Protein AF-A0AAU3KAN4-F1 (afdb_monomer_lite)

Structure (mmCIF, N/CA/C/O backbone):
data_AF-A0AAU3KAN4-F1
#
_entry.id   AF-A0AAU3KAN4-F1
#
loop_
_atom_site.group_PDB
_atom_site.id
_atom_site.type_symbol
_atom_site.label_atom_id
_atom_site.label_alt_id
_atom_site.label_comp_id
_atom_site.label_asym_id
_atom_site.label_entity_id
_atom_site.label_seq_id
_atom_site.pdbx_PDB_ins_code
_atom_site.Cartn_x
_atom_site.Cartn_y
_atom_site.Cartn_z
_atom_site.occupancy
_atom_site.B_iso_or_equiv
_atom_site.auth_seq_id
_atom_site.auth_comp_id
_atom_site.auth_asym_id
_atom_site.auth_atom_id
_atom_site.pdbx_PDB_model_num
ATOM 1 N N . MET A 1 1 ? 41.677 47.321 -1.537 1.00 46.00 1 MET A N 1
ATOM 2 C CA . MET A 1 1 ? 41.712 46.442 -2.726 1.00 46.00 1 MET A CA 1
ATOM 3 C C . MET A 1 1 ? 40.416 45.646 -2.734 1.00 46.00 1 MET A C 1
ATOM 5 O O . MET A 1 1 ? 40.245 44.793 -1.877 1.00 46.00 1 MET A O 1
ATOM 9 N N . ALA A 1 2 ? 39.464 46.026 -3.586 1.00 39.88 2 ALA A N 1
ATOM 10 C CA . ALA A 1 2 ? 38.133 45.426 -3.660 1.00 39.88 2 ALA A CA 1
ATOM 11 C C . ALA A 1 2 ? 38.091 44.462 -4.853 1.00 39.88 2 ALA A C 1
ATOM 13 O O . ALA A 1 2 ? 38.299 44.889 -5.986 1.00 39.88 2 ALA A O 1
ATOM 14 N N . ALA A 1 3 ? 37.871 43.173 -4.594 1.00 48.62 3 ALA A N 1
ATOM 15 C CA . ALA A 1 3 ? 37.730 42.156 -5.629 1.00 48.62 3 ALA A CA 1
ATOM 16 C C . ALA A 1 3 ? 36.238 41.919 -5.902 1.00 48.62 3 ALA A C 1
ATOM 18 O O . ALA A 1 3 ? 35.519 41.367 -5.072 1.00 48.62 3 ALA A O 1
ATOM 19 N N . SER A 1 4 ? 35.791 42.387 -7.066 1.00 47.69 4 SER A N 1
ATOM 20 C CA . SER A 1 4 ? 34.484 42.107 -7.656 1.00 47.69 4 SER A CA 1
ATOM 21 C C . SER A 1 4 ? 34.528 40.726 -8.314 1.00 47.69 4 SER A C 1
ATOM 23 O O . SER A 1 4 ? 35.307 40.511 -9.241 1.00 47.69 4 SER A O 1
ATOM 25 N N . LEU A 1 5 ? 33.723 39.782 -7.821 1.00 53.84 5 LEU A N 1
ATOM 26 C CA . LEU A 1 5 ? 33.514 38.476 -8.446 1.00 53.84 5 LEU A CA 1
ATOM 27 C C . LEU A 1 5 ? 32.175 38.504 -9.189 1.00 53.84 5 LEU A C 1
ATOM 29 O O . LEU A 1 5 ? 31.107 38.408 -8.586 1.00 53.84 5 LEU A O 1
ATOM 33 N N . GLY A 1 6 ? 32.251 38.662 -10.511 1.00 40.19 6 GLY A N 1
ATOM 34 C CA . GLY A 1 6 ? 31.114 38.548 -11.417 1.00 40.19 6 GLY A CA 1
ATOM 35 C C . GLY A 1 6 ? 30.641 37.099 -11.515 1.00 40.19 6 GLY A C 1
ATOM 36 O O . GLY A 1 6 ? 31.381 36.224 -11.958 1.00 40.19 6 GLY A O 1
ATOM 37 N N . SER A 1 7 ? 29.399 36.849 -11.101 1.00 53.69 7 SER A N 1
ATOM 38 C CA . SER A 1 7 ? 28.709 35.579 -11.335 1.00 53.69 7 SER A CA 1
ATOM 39 C C . SER A 1 7 ? 28.135 35.565 -12.749 1.00 53.69 7 SER A C 1
ATOM 41 O O . SER A 1 7 ? 27.220 36.325 -13.061 1.00 53.69 7 SER A O 1
ATOM 43 N N . VAL A 1 8 ? 28.672 34.696 -13.603 1.00 49.34 8 VAL A N 1
ATOM 44 C CA . VAL A 1 8 ? 28.125 34.410 -14.934 1.00 49.34 8 VAL A CA 1
ATOM 45 C C . VAL A 1 8 ? 27.012 33.376 -14.767 1.00 49.34 8 VAL A C 1
ATOM 47 O O . VAL A 1 8 ? 27.264 32.181 -14.625 1.00 49.34 8 VAL A O 1
ATOM 50 N N . LEU A 1 9 ? 25.767 33.850 -14.740 1.00 42.66 9 LEU A N 1
ATOM 51 C CA . LEU A 1 9 ? 24.573 33.011 -14.746 1.00 42.66 9 LEU A CA 1
ATOM 52 C C . LEU A 1 9 ? 24.357 32.484 -16.175 1.00 42.66 9 LEU A C 1
ATOM 54 O O . LEU A 1 9 ? 23.845 33.194 -17.035 1.00 42.66 9 LEU A O 1
ATOM 58 N N . SER A 1 10 ? 24.781 31.249 -16.447 1.00 44.25 10 SER A N 1
ATOM 59 C CA . SER A 1 10 ? 24.437 30.558 -17.696 1.00 44.25 10 SER A CA 1
ATOM 60 C C . SER A 1 10 ? 23.018 30.009 -17.581 1.00 44.25 10 SER A C 1
ATOM 62 O O . SER A 1 10 ? 22.791 28.972 -16.960 1.00 44.25 10 SER A O 1
ATOM 64 N N . ILE A 1 11 ? 22.053 30.726 -18.152 1.00 46.12 11 ILE A N 1
ATOM 65 C CA . ILE A 1 11 ? 20.692 30.228 -18.349 1.00 46.12 11 ILE A CA 1
ATOM 66 C C . ILE A 1 11 ? 20.759 29.259 -19.532 1.00 46.12 11 ILE A C 1
ATOM 68 O O . ILE A 1 11 ? 20.862 29.681 -20.680 1.00 46.12 11 ILE A O 1
ATOM 72 N N . MET A 1 12 ? 20.748 27.953 -19.256 1.00 40.47 12 MET A N 1
ATOM 73 C CA . MET A 1 12 ? 20.437 26.959 -20.281 1.00 40.47 12 MET A CA 1
ATOM 74 C C . MET A 1 12 ? 18.949 27.085 -20.598 1.00 40.47 12 MET A C 1
ATOM 76 O O . MET A 1 12 ? 18.099 26.598 -19.854 1.00 40.47 12 MET A O 1
ATOM 80 N N . THR A 1 13 ? 18.633 27.783 -21.682 1.00 43.09 13 THR A N 1
ATOM 81 C CA . THR A 1 13 ? 17.322 27.734 -22.317 1.00 43.09 13 THR A CA 1
ATOM 82 C C . THR A 1 13 ? 17.108 26.316 -22.838 1.00 43.09 13 THR A C 1
ATOM 84 O O . THR A 1 13 ? 17.685 25.908 -23.845 1.00 43.09 13 THR A O 1
ATOM 87 N N . ALA A 1 14 ? 16.304 25.536 -22.113 1.00 45.12 14 ALA A N 1
ATOM 88 C CA . ALA A 1 14 ? 15.688 24.339 -22.661 1.00 45.12 14 ALA A CA 1
ATOM 89 C C . ALA A 1 14 ? 14.931 24.761 -23.926 1.00 45.12 14 ALA A C 1
ATOM 91 O O . ALA A 1 14 ? 14.125 25.688 -23.875 1.00 45.12 14 ALA A O 1
ATOM 92 N N . GLY A 1 15 ? 15.250 24.143 -25.063 1.00 40.91 15 GLY A N 1
ATOM 93 C CA . GLY A 1 15 ? 14.555 24.399 -26.316 1.00 40.91 15 GLY A CA 1
ATOM 94 C C . GLY A 1 15 ? 13.080 24.052 -26.160 1.00 40.91 15 GLY A C 1
ATOM 95 O O . GLY A 1 15 ? 12.708 22.883 -26.206 1.00 40.91 15 GLY A O 1
ATOM 96 N N . GLU A 1 16 ? 12.251 25.070 -25.955 1.00 46.12 16 GLU A N 1
ATOM 97 C CA . GLU A 1 16 ? 10.806 24.986 -26.093 1.00 46.12 16 GLU A CA 1
ATOM 98 C C . GLU A 1 16 ? 10.504 24.691 -27.564 1.00 46.12 16 GLU A C 1
ATOM 100 O O . GLU A 1 16 ? 10.474 25.582 -28.412 1.00 46.12 16 GLU A O 1
ATOM 105 N N . GLY A 1 17 ? 10.311 23.411 -27.883 1.00 49.44 17 GLY A N 1
ATOM 106 C CA . GLY A 1 17 ? 9.626 23.018 -29.104 1.00 49.44 17 GLY A CA 1
ATOM 107 C C . GLY A 1 17 ? 8.218 23.602 -29.057 1.00 49.44 17 GLY A C 1
ATOM 108 O O . GLY A 1 17 ? 7.349 23.085 -28.358 1.00 49.44 17 GLY A O 1
ATOM 109 N N . GLN A 1 18 ? 8.009 24.720 -29.749 1.00 48.53 18 GLN A N 1
ATOM 110 C CA . GLN A 1 18 ? 6.708 25.365 -29.884 1.00 48.53 18 GLN A CA 1
ATOM 111 C C . GLN A 1 18 ? 5.768 24.447 -30.676 1.00 48.53 18 GLN A C 1
ATOM 113 O O . GLN A 1 18 ? 5.745 24.458 -31.905 1.00 48.53 18 GLN A O 1
ATOM 118 N N . CYS A 1 19 ? 4.971 23.656 -29.960 1.00 53.91 19 CYS A N 1
ATOM 119 C CA . CYS A 1 19 ? 3.749 23.059 -30.484 1.00 53.91 19 CYS A CA 1
ATOM 120 C C . CYS A 1 19 ? 2.788 24.201 -30.850 1.00 53.91 19 CYS A C 1
ATOM 122 O O . CYS A 1 19 ? 2.160 24.807 -29.981 1.00 53.91 19 CYS A O 1
ATOM 124 N N . THR A 1 20 ? 2.711 24.547 -32.135 1.00 60.53 20 THR A N 1
ATOM 125 C CA . THR A 1 20 ? 1.742 25.529 -32.629 1.00 60.53 20 THR A CA 1
ATOM 126 C C . THR A 1 20 ? 0.329 24.967 -32.477 1.00 60.53 20 THR A C 1
ATOM 128 O O . THR A 1 20 ? 0.056 23.813 -32.812 1.00 60.53 20 THR A O 1
ATOM 131 N N . ALA A 1 21 ? -0.572 25.782 -31.924 1.00 55.12 21 ALA A N 1
ATOM 132 C CA . ALA A 1 21 ? -1.965 25.432 -31.679 1.00 55.12 21 ALA A CA 1
ATOM 133 C C . ALA A 1 21 ? -2.673 25.084 -33.002 1.00 55.12 21 ALA A C 1
ATOM 135 O O . ALA A 1 21 ? -3.122 25.969 -33.725 1.00 55.12 21 ALA A O 1
ATOM 136 N N . GLY A 1 22 ? -2.727 23.794 -33.340 1.00 57.84 22 GLY A N 1
ATOM 137 C CA . GLY A 1 22 ? -3.376 23.298 -34.556 1.00 57.84 22 GLY A CA 1
ATOM 138 C C . GLY A 1 22 ? -2.737 22.049 -35.167 1.00 57.84 22 GLY A C 1
ATOM 139 O O . GLY A 1 22 ? -3.419 21.339 -35.900 1.00 57.84 22 GLY A O 1
ATOM 140 N N . ALA A 1 23 ? -1.478 21.739 -34.843 1.00 55.25 23 ALA A N 1
ATOM 141 C CA . ALA A 1 23 ? -0.840 20.484 -35.237 1.00 55.25 23 ALA A CA 1
ATOM 142 C C . ALA A 1 23 ? -0.878 19.489 -34.067 1.00 55.25 23 ALA A C 1
ATOM 144 O O . ALA A 1 23 ? -0.478 19.827 -32.954 1.00 55.25 23 ALA A O 1
ATOM 145 N N . SER A 1 24 ? -1.383 18.275 -34.309 1.00 53.06 24 SER A N 1
ATOM 146 C CA . SER A 1 24 ? -1.298 17.165 -33.353 1.00 53.06 24 SER A CA 1
ATOM 147 C C . SER A 1 24 ? 0.171 16.972 -32.978 1.00 53.06 24 SER A C 1
ATOM 149 O O . SER A 1 24 ? 0.972 16.605 -33.835 1.00 53.06 24 SER A O 1
ATOM 151 N N . CYS A 1 25 ? 0.542 17.233 -31.721 1.00 55.03 25 CYS A N 1
ATOM 152 C CA . CYS A 1 25 ? 1.853 16.860 -31.183 1.00 55.03 25 CYS A CA 1
ATOM 153 C C . CYS A 1 25 ? 1.862 15.360 -30.881 1.00 55.03 25 CYS A C 1
ATOM 155 O O . CYS A 1 25 ? 2.130 14.932 -29.760 1.00 55.03 25 CYS A O 1
ATOM 157 N N . GLU A 1 26 ? 1.497 14.569 -31.888 1.00 56.69 26 GLU A N 1
ATOM 158 C CA . GLU A 1 26 ? 1.736 13.143 -31.883 1.00 56.69 26 GL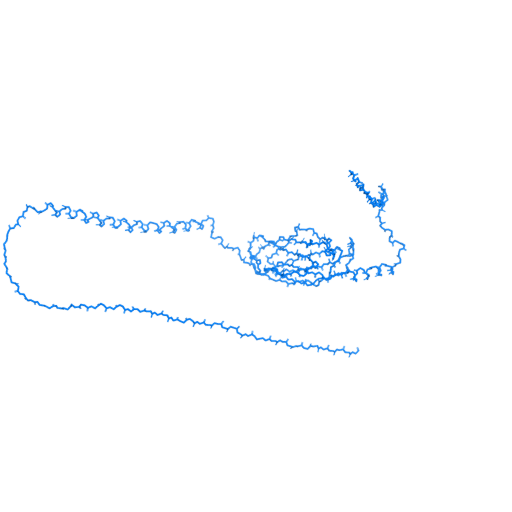U A CA 1
ATOM 159 C C . GLU A 1 26 ? 3.250 12.981 -32.040 1.00 56.69 26 GLU A C 1
ATOM 161 O O . GLU A 1 26 ? 3.812 13.450 -33.033 1.00 56.69 26 GLU A O 1
ATOM 166 N N . PRO A 1 27 ? 3.949 12.426 -31.042 1.00 58.75 27 PRO A N 1
ATOM 167 C CA . PRO A 1 27 ? 5.365 12.132 -31.190 1.00 58.75 27 PRO A CA 1
ATOM 168 C C . PRO A 1 27 ? 5.585 11.298 -32.462 1.00 58.75 27 PRO A C 1
ATOM 170 O O . PRO A 1 27 ? 4.898 10.301 -32.681 1.00 58.75 27 PRO A O 1
ATOM 173 N N . ASP A 1 28 ? 6.515 11.746 -33.311 1.00 57.06 28 ASP A N 1
ATOM 174 C CA . ASP A 1 28 ? 6.877 11.120 -34.586 1.00 57.06 28 ASP A CA 1
ATOM 175 C C . ASP A 1 28 ? 7.548 9.756 -34.346 1.00 57.06 28 ASP A C 1
ATOM 177 O O . ASP A 1 28 ? 8.772 9.606 -34.335 1.00 57.06 28 ASP A O 1
ATOM 181 N N . TRP A 1 29 ? 6.722 8.751 -34.062 1.00 61.44 29 TRP A N 1
ATOM 182 C CA . TRP A 1 29 ? 7.132 7.355 -33.935 1.00 61.44 29 TRP A CA 1
ATOM 183 C C . TRP A 1 29 ? 7.051 6.607 -35.272 1.00 61.44 29 TRP A C 1
ATOM 185 O O . TRP A 1 29 ? 7.478 5.459 -35.342 1.00 61.44 29 TRP A O 1
ATOM 195 N N . GLN A 1 30 ? 6.524 7.224 -36.340 1.00 60.91 30 GLN A N 1
ATOM 196 C CA . GLN A 1 30 ? 6.257 6.537 -37.613 1.00 60.91 30 GLN A CA 1
ATOM 197 C C . GLN A 1 30 ? 7.526 6.254 -38.439 1.00 60.91 30 GLN A C 1
ATOM 199 O O . GLN A 1 30 ? 7.463 5.489 -39.399 1.00 60.91 30 GLN A O 1
ATOM 204 N N . GLY A 1 31 ? 8.680 6.812 -38.054 1.00 62.00 31 GLY A N 1
ATOM 205 C CA . GLY A 1 31 ? 9.964 6.601 -38.733 1.00 62.00 31 GLY A CA 1
ATOM 206 C C . GLY A 1 31 ? 10.994 5.730 -38.001 1.00 62.00 31 GLY A C 1
ATOM 207 O O . GLY A 1 31 ? 12.036 5.439 -38.588 1.00 62.00 31 GLY A O 1
ATOM 208 N N . ARG A 1 32 ? 10.761 5.320 -36.744 1.00 66.56 32 ARG A N 1
ATOM 209 C CA . ARG A 1 32 ? 11.714 4.466 -36.007 1.00 66.56 32 ARG A CA 1
ATOM 210 C C . ARG A 1 32 ? 11.368 3.001 -36.207 1.00 66.56 32 ARG A C 1
ATOM 212 O O . ARG A 1 32 ? 10.217 2.605 -36.039 1.00 66.56 32 ARG A O 1
ATOM 219 N N . GLY A 1 33 ? 12.360 2.193 -36.570 1.00 78.25 33 GLY A N 1
ATOM 220 C CA . GLY A 1 33 ? 12.157 0.758 -36.718 1.00 78.25 33 GLY A CA 1
ATOM 221 C C . GLY A 1 33 ? 11.729 0.134 -35.389 1.00 78.25 33 GLY A C 1
ATOM 222 O O . GLY A 1 33 ? 12.205 0.533 -34.329 1.00 78.25 33 GLY A O 1
ATOM 223 N N . GLU A 1 34 ? 10.870 -0.885 -35.438 1.00 81.81 34 GLU A N 1
ATOM 224 C CA . GLU A 1 34 ? 10.455 -1.674 -34.264 1.00 81.81 34 GLU A CA 1
ATOM 225 C C . GLU A 1 34 ? 11.657 -2.163 -33.426 1.00 81.81 34 GLU A C 1
ATOM 227 O O . GLU A 1 34 ? 11.589 -2.229 -32.197 1.00 81.81 34 GLU A O 1
ATOM 232 N N . GLY A 1 35 ? 12.790 -2.430 -34.088 1.00 85.44 35 GLY A N 1
ATOM 233 C CA . GLY A 1 35 ? 14.049 -2.805 -33.445 1.00 85.44 35 GLY A CA 1
ATOM 234 C C . GLY A 1 35 ? 14.603 -1.748 -32.484 1.00 85.44 35 GLY A C 1
ATOM 235 O O . GLY A 1 35 ? 15.029 -2.108 -31.387 1.00 85.44 35 GLY A O 1
ATOM 236 N N . ASP A 1 36 ? 14.528 -0.462 -32.841 1.00 88.12 36 ASP A N 1
ATOM 237 C CA . ASP A 1 36 ? 15.062 0.630 -32.016 1.00 88.12 36 ASP A CA 1
ATOM 238 C C . ASP A 1 36 ? 14.264 0.768 -30.711 1.00 88.12 36 ASP A C 1
ATOM 240 O O . ASP A 1 36 ? 14.839 0.920 -29.633 1.00 88.12 36 ASP A O 1
ATOM 244 N N . PHE A 1 37 ? 12.934 0.628 -30.787 1.00 88.00 37 PHE A N 1
ATOM 245 C CA . PHE A 1 37 ? 12.056 0.690 -29.616 1.00 88.00 37 PHE A CA 1
ATOM 246 C C . PHE A 1 37 ? 12.290 -0.480 -28.652 1.00 88.00 37 PHE A C 1
ATOM 248 O O . PHE A 1 37 ? 12.351 -0.293 -27.435 1.00 88.00 37 PHE A O 1
ATOM 255 N N . ILE A 1 38 ? 12.446 -1.701 -29.176 1.00 92.38 38 ILE A N 1
ATOM 256 C CA . ILE A 1 38 ? 12.749 -2.879 -28.349 1.00 92.38 38 ILE A CA 1
ATOM 257 C C . ILE A 1 38 ? 14.107 -2.709 -27.656 1.00 92.38 38 ILE A C 1
ATOM 259 O O . ILE A 1 38 ? 14.246 -3.062 -26.478 1.00 92.38 38 ILE A O 1
ATOM 263 N N . GLU A 1 39 ? 15.106 -2.163 -28.354 1.00 94.31 39 GLU A N 1
ATOM 264 C CA . GLU A 1 39 ? 16.419 -1.895 -27.772 1.00 94.31 39 GLU A CA 1
ATOM 265 C C . GLU A 1 39 ? 16.347 -0.827 -26.668 1.00 94.31 39 GLU A C 1
ATOM 267 O O . GLU A 1 39 ? 16.873 -1.051 -25.573 1.00 94.31 39 GLU A O 1
ATOM 272 N N . GLU A 1 40 ? 15.644 0.287 -26.899 1.00 93.19 40 GLU A N 1
ATOM 273 C CA . GLU A 1 40 ? 15.397 1.324 -25.887 1.00 93.19 40 GLU A CA 1
ATOM 274 C C . GLU A 1 40 ? 14.679 0.758 -24.659 1.00 93.19 40 GLU A C 1
ATOM 276 O O . GLU A 1 40 ? 15.105 1.000 -23.527 1.00 93.19 40 GLU A O 1
ATOM 281 N N . LEU A 1 41 ? 13.654 -0.075 -24.852 1.00 93.75 41 LEU A N 1
ATOM 282 C CA . LEU A 1 41 ? 12.916 -0.688 -23.751 1.00 93.75 41 LEU A CA 1
ATOM 283 C C . LEU A 1 41 ? 13.796 -1.637 -22.928 1.00 93.75 41 LEU A C 1
ATOM 285 O O . LEU A 1 41 ? 13.747 -1.639 -21.694 1.00 93.75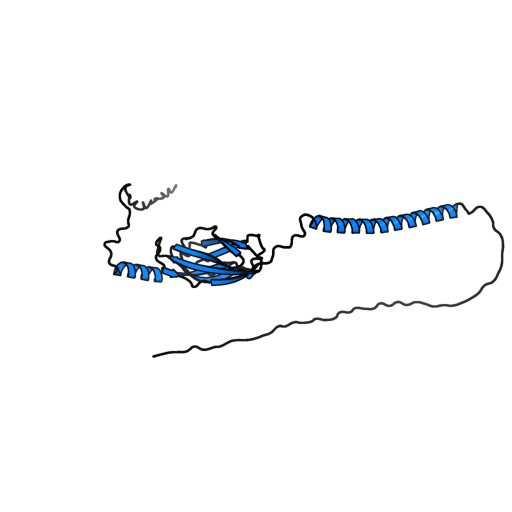 41 LEU A O 1
ATOM 289 N N . ASN A 1 42 ? 14.628 -2.439 -23.592 1.00 95.62 42 ASN A N 1
ATOM 290 C CA . ASN A 1 42 ? 15.577 -3.322 -22.917 1.00 95.62 42 ASN A CA 1
ATOM 291 C C . ASN A 1 42 ? 16.640 -2.527 -22.155 1.00 95.62 42 ASN A C 1
ATOM 293 O O . ASN A 1 42 ? 16.949 -2.864 -21.008 1.00 95.62 42 ASN A O 1
ATOM 297 N N . ARG A 1 43 ? 17.141 -1.435 -22.737 1.00 95.69 43 ARG A N 1
ATOM 298 C CA . ARG A 1 43 ? 18.057 -0.504 -22.071 1.00 95.69 43 ARG A CA 1
ATOM 299 C C . ARG A 1 43 ? 17.402 0.124 -20.839 1.00 95.69 43 ARG A C 1
ATOM 301 O O . ARG A 1 43 ? 18.004 0.128 -19.769 1.00 95.69 43 ARG A O 1
ATOM 308 N N . ALA A 1 44 ? 16.150 0.564 -20.943 1.00 93.88 44 ALA A N 1
ATOM 309 C CA . ALA A 1 44 ? 15.393 1.123 -19.826 1.00 93.88 44 ALA A CA 1
ATOM 310 C C . ALA A 1 44 ? 15.165 0.101 -18.698 1.00 93.88 44 ALA A C 1
ATOM 312 O O . ALA A 1 44 ? 15.311 0.434 -17.522 1.00 93.88 44 ALA A O 1
ATOM 313 N N . ARG A 1 45 ? 14.886 -1.170 -19.026 1.00 95.56 45 ARG A N 1
ATOM 314 C CA . ARG A 1 45 ? 14.798 -2.255 -18.028 1.00 95.56 45 ARG A CA 1
ATOM 315 C C . ARG A 1 45 ? 16.115 -2.464 -17.283 1.00 95.56 45 ARG A C 1
ATOM 317 O O . ARG A 1 45 ? 16.095 -2.667 -16.073 1.00 95.56 45 ARG A O 1
ATOM 324 N N . GLN A 1 46 ? 17.247 -2.393 -17.983 1.00 95.31 46 GLN A N 1
ATOM 325 C CA . GLN A 1 46 ? 18.580 -2.514 -17.379 1.00 95.31 46 GLN A CA 1
ATOM 326 C C . GLN A 1 46 ? 18.951 -1.309 -16.500 1.00 95.31 46 GLN A C 1
ATOM 328 O O . GLN A 1 46 ? 19.761 -1.445 -15.586 1.00 95.31 46 GLN A O 1
ATOM 333 N N . GLN A 1 47 ? 18.345 -0.144 -16.745 1.00 92.56 47 GLN A N 1
ATOM 334 C CA . GLN A 1 47 ? 18.522 1.062 -15.932 1.00 92.56 47 GLN A CA 1
ATOM 335 C C . GLN A 1 47 ? 17.665 1.078 -14.656 1.00 92.56 47 GLN A C 1
ATOM 337 O O . GLN A 1 47 ? 17.871 1.939 -13.795 1.00 92.56 47 GLN A O 1
ATOM 342 N N . LEU A 1 48 ? 16.723 0.138 -14.494 1.00 93.88 48 LEU A N 1
ATOM 343 C CA . LEU A 1 48 ? 15.998 -0.011 -13.235 1.00 93.88 48 LEU A CA 1
ATOM 344 C C . LEU A 1 48 ? 16.974 -0.358 -12.109 1.00 93.88 48 LEU A C 1
ATOM 346 O O . LEU A 1 48 ? 17.822 -1.242 -12.225 1.00 93.88 48 LEU A O 1
ATOM 350 N N . PHE A 1 49 ? 16.814 0.303 -10.971 1.00 92.25 49 PHE A N 1
ATOM 351 C CA . PHE A 1 49 ? 17.592 0.025 -9.774 1.00 92.25 49 PHE A CA 1
ATOM 352 C C . PHE A 1 49 ? 16.741 -0.703 -8.734 1.00 92.25 49 PHE A C 1
ATOM 354 O O . PHE A 1 49 ? 15.510 -0.668 -8.742 1.00 92.25 49 PHE A O 1
ATOM 361 N N . THR A 1 50 ? 17.401 -1.381 -7.794 1.00 92.88 50 THR A N 1
ATOM 362 C CA . THR A 1 50 ? 16.695 -2.043 -6.691 1.00 92.88 50 THR A CA 1
ATOM 363 C C . THR A 1 50 ? 16.370 -1.030 -5.597 1.00 92.88 50 THR A C 1
ATOM 365 O O . THR A 1 50 ? 17.232 -0.655 -4.800 1.00 92.88 50 THR A O 1
ATOM 368 N N . GLY A 1 51 ? 15.110 -0.618 -5.535 1.00 92.44 51 GLY A N 1
ATOM 369 C CA . GLY A 1 51 ? 14.550 0.155 -4.438 1.00 92.44 51 GLY A CA 1
ATOM 370 C C . GLY A 1 51 ? 13.995 -0.725 -3.320 1.00 92.44 51 GLY A C 1
ATOM 371 O O . GLY A 1 51 ? 13.909 -1.959 -3.407 1.00 92.44 51 GLY A O 1
ATOM 372 N N . ARG A 1 52 ? 13.567 -0.059 -2.252 1.00 92.94 52 ARG A N 1
ATOM 373 C CA . ARG A 1 52 ? 12.839 -0.667 -1.147 1.00 92.94 52 ARG A CA 1
ATOM 374 C C . ARG A 1 52 ? 11.462 -0.048 -1.010 1.00 92.94 52 ARG A C 1
ATOM 376 O O . ARG A 1 52 ? 11.342 1.162 -0.847 1.00 92.94 52 ARG A O 1
ATOM 383 N N . LEU A 1 53 ? 10.454 -0.910 -1.014 1.00 95.38 53 LEU A N 1
ATOM 384 C CA . LEU A 1 53 ? 9.072 -0.589 -0.700 1.00 95.38 53 LEU A CA 1
ATOM 385 C C . LEU A 1 53 ? 8.831 -0.835 0.790 1.00 95.38 53 LEU A C 1
ATOM 387 O O . LEU A 1 53 ? 8.806 -1.991 1.209 1.00 95.38 53 LEU A O 1
ATOM 391 N N . ASP A 1 54 ? 8.634 0.225 1.562 1.00 95.50 54 ASP A N 1
ATOM 392 C CA . ASP A 1 54 ? 8.190 0.180 2.954 1.00 95.50 54 ASP A CA 1
ATOM 393 C C . ASP A 1 54 ? 6.682 0.457 3.008 1.00 95.50 54 ASP A C 1
ATOM 395 O O . ASP A 1 54 ? 6.210 1.434 2.435 1.00 95.50 54 ASP A O 1
ATOM 399 N N . TYR A 1 55 ? 5.906 -0.382 3.690 1.00 96.81 55 TYR A N 1
ATOM 400 C CA . TYR A 1 55 ? 4.448 -0.246 3.750 1.00 96.81 55 TYR A CA 1
ATOM 401 C C . TYR A 1 55 ? 3.883 -0.577 5.133 1.00 96.81 55 TYR A C 1
ATOM 403 O O . TYR A 1 55 ? 4.496 -1.303 5.924 1.00 96.81 55 TYR A O 1
ATOM 411 N N . THR A 1 56 ? 2.709 -0.031 5.448 1.00 96.69 56 THR A N 1
ATOM 412 C CA . THR A 1 56 ? 2.010 -0.298 6.710 1.00 96.69 56 THR A CA 1
ATOM 413 C C . THR A 1 56 ? 1.617 -1.771 6.805 1.00 96.69 56 THR A C 1
ATOM 415 O O . THR A 1 56 ? 1.028 -2.320 5.877 1.00 96.69 56 THR A O 1
ATOM 418 N N . LYS A 1 57 ? 1.891 -2.433 7.937 1.00 95.62 57 LYS A N 1
ATOM 419 C CA . LYS A 1 57 ? 1.422 -3.806 8.180 1.00 95.62 57 LYS A CA 1
ATOM 420 C C . LYS A 1 57 ? -0.085 -3.801 8.462 1.00 95.62 57 LYS A C 1
ATOM 422 O O . LYS A 1 57 ? -0.496 -3.215 9.461 1.00 95.62 57 LYS A O 1
ATOM 427 N N . PRO A 1 58 ? -0.932 -4.508 7.693 1.00 93.00 58 PRO A N 1
ATOM 428 C CA . PRO A 1 58 ? -2.368 -4.500 7.984 1.00 93.00 58 PRO A CA 1
ATOM 429 C C . PRO A 1 58 ? -2.739 -5.112 9.328 1.00 93.00 58 PRO A C 1
ATOM 431 O O . PRO A 1 58 ? -3.692 -4.666 9.950 1.00 93.00 58 PRO A O 1
ATOM 434 N N . ALA A 1 59 ? -1.957 -6.070 9.828 1.00 91.00 59 ALA A N 1
ATOM 435 C CA . ALA A 1 59 ? -2.164 -6.635 11.160 1.00 91.00 59 ALA A CA 1
ATOM 436 C C . ALA A 1 59 ? -1.989 -5.608 12.298 1.00 91.00 59 ALA A C 1
ATOM 438 O O . ALA A 1 59 ? -2.509 -5.820 13.390 1.00 91.00 59 ALA A O 1
ATOM 439 N N . THR A 1 60 ? -1.266 -4.506 12.059 1.00 92.94 60 THR A N 1
ATOM 440 C CA . THR A 1 60 ? -1.106 -3.412 13.031 1.00 92.94 60 THR A CA 1
ATOM 441 C C . THR A 1 60 ? -2.108 -2.280 12.814 1.00 92.94 60 THR A C 1
ATOM 443 O O . THR A 1 60 ? -2.192 -1.379 13.642 1.00 92.94 60 THR A O 1
ATOM 446 N N . LEU A 1 61 ? -2.868 -2.303 11.714 1.00 88.50 61 LEU A N 1
ATOM 447 C CA . LEU A 1 61 ? -4.017 -1.426 11.538 1.00 88.50 61 LEU A CA 1
ATOM 448 C C . LEU A 1 61 ? -5.127 -1.986 12.427 1.00 88.50 61 LEU A C 1
ATOM 450 O O . LEU A 1 61 ? -5.670 -3.056 12.163 1.00 88.50 61 LEU A O 1
ATOM 454 N N . HIS A 1 62 ? -5.440 -1.304 13.522 1.00 92.12 62 HIS A N 1
ATOM 455 C CA . H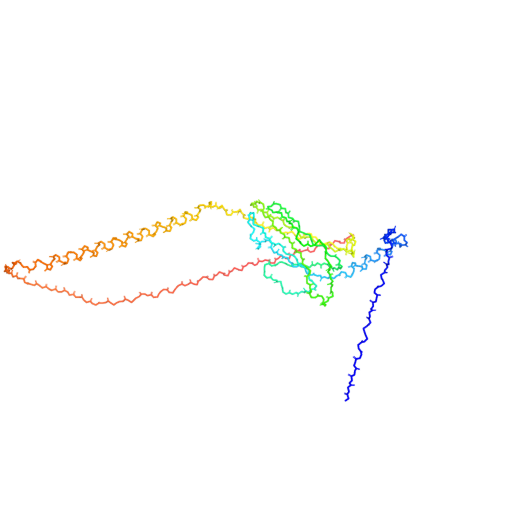IS A 1 62 ? -6.549 -1.679 14.397 1.00 92.12 62 HIS A CA 1
ATOM 456 C C . HIS A 1 62 ? -7.889 -1.379 13.704 1.00 92.12 62 HIS A C 1
ATOM 458 O O . HIS A 1 62 ? -8.564 -0.408 14.031 1.00 92.12 62 HIS A O 1
ATOM 464 N N . LEU A 1 63 ? -8.243 -2.193 12.705 1.00 95.25 63 LEU A N 1
ATOM 465 C CA . LEU A 1 63 ? -9.431 -2.008 11.878 1.00 95.25 63 LEU A CA 1
ATOM 466 C C . LEU A 1 63 ? -10.699 -2.268 12.698 1.00 95.25 63 LEU A C 1
ATOM 468 O O . LEU A 1 63 ? -10.902 -3.373 13.211 1.00 95.25 63 LEU A O 1
ATOM 472 N N . ALA A 1 64 ? -11.561 -1.260 12.762 1.00 94.50 64 ALA A N 1
ATOM 473 C CA . ALA A 1 64 ? -12.909 -1.337 13.309 1.00 94.50 64 ALA A CA 1
ATOM 474 C C . ALA A 1 64 ? -13.901 -0.853 12.245 1.00 94.50 64 ALA A C 1
ATOM 476 O O . ALA A 1 64 ? -13.559 0.014 11.439 1.00 94.50 64 ALA A O 1
ATOM 477 N N . VAL A 1 65 ? -15.101 -1.439 12.217 1.00 94.31 65 VAL A N 1
ATOM 478 C CA . VAL A 1 65 ? -16.171 -1.034 11.286 1.00 94.31 65 VAL A CA 1
ATOM 479 C C . VAL A 1 65 ? -16.399 0.478 11.366 1.00 94.31 65 VAL A C 1
ATOM 481 O O . VAL A 1 65 ? -16.361 1.045 12.453 1.00 94.31 65 VAL A O 1
ATOM 484 N N . GLU A 1 66 ? -16.568 1.112 10.201 1.00 89.25 66 GLU A N 1
ATOM 485 C CA . GLU A 1 66 ? -16.847 2.550 10.026 1.00 89.25 66 GLU A CA 1
ATOM 486 C C . GLU A 1 66 ? -15.757 3.520 10.503 1.00 89.25 66 GLU A C 1
ATOM 488 O O . GLU A 1 66 ? -15.889 4.728 10.323 1.00 89.25 66 GLU A O 1
ATOM 493 N N . LYS A 1 67 ? -14.622 3.019 11.004 1.00 92.50 67 LYS A N 1
ATOM 494 C CA . LYS A 1 67 ? -13.471 3.851 11.356 1.00 92.50 67 LYS A CA 1
ATOM 495 C C . LYS A 1 67 ? -12.417 3.817 10.242 1.00 92.50 67 LYS A C 1
ATOM 497 O O . LYS A 1 67 ? -11.702 2.814 10.133 1.00 92.50 67 LYS A O 1
ATOM 502 N N . PRO A 1 68 ? -12.289 4.874 9.416 1.00 95.75 68 PRO A N 1
ATOM 503 C CA . PRO A 1 68 ? -11.267 4.916 8.380 1.00 95.75 68 PRO A CA 1
ATOM 504 C C . PRO A 1 68 ? -9.866 4.949 8.999 1.00 95.75 68 PRO A C 1
ATOM 506 O O . PRO A 1 68 ? -9.634 5.555 10.048 1.00 95.75 68 PRO A O 1
ATOM 509 N N . VAL A 1 69 ? -8.919 4.284 8.342 1.00 97.06 69 VAL A N 1
ATOM 510 C CA . VAL A 1 69 ? -7.497 4.311 8.701 1.00 97.06 69 VAL A CA 1
ATOM 511 C C . VAL A 1 69 ? -6.639 4.498 7.459 1.00 97.06 69 VAL A C 1
ATOM 513 O O . VAL A 1 69 ? -7.031 4.104 6.365 1.00 97.06 69 VAL A O 1
ATOM 516 N N . TYR A 1 70 ? -5.436 5.038 7.624 1.00 96.88 70 TYR A N 1
ATOM 517 C CA . TYR A 1 70 ? -4.543 5.287 6.497 1.00 96.88 70 TYR A CA 1
ATOM 518 C C . TYR A 1 70 ? -3.542 4.149 6.298 1.00 96.88 70 TYR A C 1
ATOM 520 O O . TYR A 1 70 ? -2.807 3.754 7.210 1.00 96.88 70 TYR A O 1
ATOM 528 N N . PHE A 1 71 ? -3.496 3.625 5.077 1.00 97.31 71 PHE A N 1
ATOM 529 C CA . PHE A 1 71 ? -2.446 2.727 4.621 1.00 97.31 71 PHE A CA 1
ATOM 530 C C . PHE A 1 71 ? -1.395 3.547 3.879 1.00 97.31 71 PHE A C 1
ATOM 532 O O . PHE A 1 71 ? -1.718 4.260 2.931 1.00 97.31 71 PHE A O 1
ATOM 539 N N . HIS A 1 72 ? -0.136 3.424 4.291 1.00 96.88 72 HIS A N 1
ATOM 540 C CA . HIS A 1 72 ? 0.981 4.127 3.674 1.00 96.88 72 HIS A CA 1
ATOM 541 C C . HIS A 1 72 ? 1.885 3.127 2.965 1.00 96.88 72 HIS A C 1
ATOM 543 O O . HIS A 1 72 ? 2.200 2.069 3.514 1.00 96.88 72 HIS A O 1
ATOM 549 N N . ALA A 1 73 ? 2.341 3.489 1.773 1.00 96.44 73 ALA A N 1
ATOM 550 C CA . ALA A 1 73 ? 3.445 2.833 1.093 1.00 96.44 73 ALA A CA 1
ATOM 551 C C . ALA A 1 73 ? 4.460 3.887 0.664 1.00 96.44 73 ALA A C 1
ATOM 553 O O . ALA A 1 73 ? 4.097 5.003 0.307 1.00 96.44 73 ALA A O 1
ATOM 554 N N . GLN A 1 74 ? 5.734 3.541 0.704 1.00 95.06 74 GLN A N 1
ATOM 555 C CA . GLN A 1 74 ? 6.814 4.443 0.363 1.00 95.06 74 GLN A CA 1
ATOM 556 C C . GLN A 1 74 ? 7.911 3.665 -0.343 1.00 95.06 74 GLN A C 1
ATOM 558 O O . GLN A 1 74 ? 8.295 2.585 0.104 1.00 95.06 74 GLN A O 1
ATOM 563 N N . ILE A 1 75 ? 8.422 4.215 -1.436 1.00 94.06 75 ILE A N 1
ATOM 564 C CA . ILE A 1 75 ? 9.559 3.653 -2.153 1.00 94.06 75 ILE A CA 1
ATOM 565 C C . ILE A 1 75 ? 10.758 4.559 -1.921 1.00 94.06 75 ILE A C 1
ATOM 567 O O . ILE A 1 75 ? 10.677 5.778 -2.044 1.00 94.06 75 ILE A O 1
ATOM 571 N N . SER A 1 76 ? 11.884 3.950 -1.569 1.00 90.19 76 SER A N 1
ATOM 572 C CA . SER A 1 76 ? 13.149 4.653 -1.390 1.00 90.19 76 SER A CA 1
ATOM 573 C C . SER A 1 76 ? 14.285 3.914 -2.088 1.00 90.19 76 SER A C 1
ATOM 575 O O . SER A 1 76 ? 14.307 2.684 -2.139 1.00 90.19 76 SER A O 1
ATOM 577 N N . GLY A 1 77 ? 15.257 4.667 -2.604 1.00 83.06 77 GLY A N 1
ATOM 578 C CA . GLY A 1 77 ? 16.507 4.109 -3.132 1.00 83.06 77 GLY A CA 1
ATOM 579 C C . GLY A 1 77 ? 17.529 3.738 -2.047 1.00 83.06 77 GLY A C 1
ATOM 580 O O . GLY A 1 77 ? 18.587 3.202 -2.361 1.00 83.06 77 GLY A O 1
ATOM 581 N N . ARG A 1 78 ? 17.248 4.027 -0.766 1.00 76.62 78 ARG A N 1
ATOM 582 C CA . ARG A 1 78 ? 18.167 3.793 0.362 1.00 76.62 78 ARG A CA 1
ATOM 583 C C . ARG A 1 78 ? 17.665 2.693 1.291 1.00 76.62 78 ARG A C 1
ATOM 585 O O . ARG A 1 78 ? 16.494 2.634 1.648 1.00 76.62 78 ARG A O 1
ATOM 592 N N . TRP A 1 79 ? 18.595 1.875 1.772 1.00 73.06 79 TRP A N 1
ATOM 593 C CA . TRP A 1 7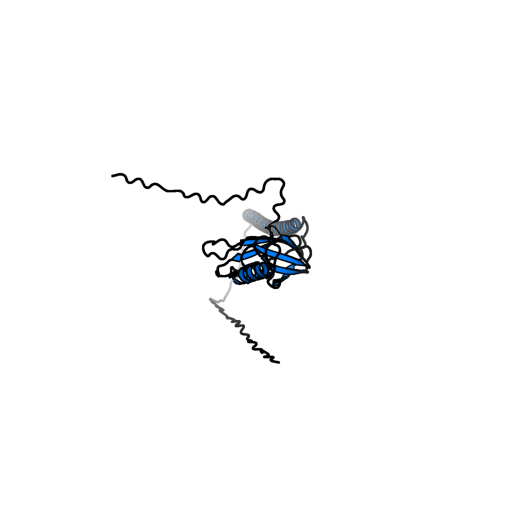9 ? 18.323 0.815 2.739 1.00 73.06 79 TRP A CA 1
ATOM 594 C C . TRP A 1 79 ? 18.536 1.326 4.172 1.00 73.06 79 TRP A C 1
ATOM 596 O O . TRP A 1 79 ? 19.600 1.141 4.746 1.00 73.06 79 TRP A O 1
ATOM 606 N N . ASN A 1 80 ? 17.535 1.991 4.756 1.00 72.56 80 ASN A N 1
ATOM 607 C CA . ASN A 1 80 ? 17.567 2.430 6.167 1.00 72.56 80 ASN A CA 1
ATOM 608 C C . ASN A 1 80 ? 17.049 1.339 7.135 1.00 72.56 80 ASN A C 1
ATOM 610 O O . ASN A 1 80 ? 16.564 0.302 6.701 1.00 72.56 80 ASN A O 1
ATOM 614 N N . ALA A 1 81 ? 17.058 1.531 8.452 1.00 77.44 81 ALA A N 1
ATOM 615 C CA . ALA A 1 81 ? 16.326 0.604 9.328 1.00 77.44 81 ALA A CA 1
ATOM 616 C C . ALA A 1 81 ? 14.807 0.658 9.037 1.00 77.44 81 ALA A C 1
ATOM 618 O O . ALA A 1 81 ? 14.264 1.724 8.737 1.00 77.44 81 ALA A O 1
ATOM 619 N N . VAL A 1 82 ? 14.114 -0.486 9.092 1.00 79.62 82 VAL A N 1
ATOM 620 C CA . VAL A 1 82 ? 12.649 -0.538 8.932 1.00 79.62 82 VAL A CA 1
ATOM 621 C C . VAL A 1 82 ? 11.998 -0.033 10.219 1.00 79.62 82 VAL A C 1
ATOM 623 O O . VAL A 1 82 ? 12.321 -0.504 11.308 1.00 79.62 82 VAL A O 1
ATOM 626 N N . GLN A 1 83 ? 11.065 0.913 10.105 1.00 83.06 83 GLN A N 1
ATOM 627 C CA . GLN A 1 83 ? 10.325 1.430 11.259 1.00 83.06 83 GLN A CA 1
ATOM 628 C C . GLN A 1 83 ? 9.405 0.356 11.870 1.00 83.06 83 GLN A C 1
ATOM 630 O O . GLN A 1 83 ? 8.835 -0.483 11.163 1.00 83.06 83 GLN A O 1
ATOM 635 N N . LYS A 1 84 ? 9.207 0.404 13.194 1.00 87.75 84 LYS A N 1
ATOM 636 C CA . LYS A 1 84 ? 8.258 -0.476 13.894 1.00 87.75 84 LYS A CA 1
ATOM 637 C C . LYS A 1 84 ? 6.851 -0.309 13.299 1.00 87.75 84 LYS A C 1
ATOM 639 O O . LYS A 1 84 ? 6.420 0.802 13.020 1.00 87.75 84 LYS A O 1
ATOM 644 N N . GLY A 1 85 ? 6.142 -1.419 13.081 1.00 88.06 85 GLY A N 1
ATOM 645 C CA . GLY A 1 85 ? 4.807 -1.415 12.457 1.00 88.06 85 GLY A CA 1
ATOM 646 C C . GLY A 1 85 ? 4.801 -1.356 10.922 1.00 88.06 85 GLY A C 1
ATOM 647 O O . GLY A 1 85 ? 3.741 -1.484 10.310 1.00 88.06 85 GLY A O 1
ATOM 648 N N . ARG A 1 86 ? 5.968 -1.251 10.276 1.00 93.00 86 ARG A N 1
ATOM 649 C CA . ARG A 1 86 ? 6.097 -1.367 8.817 1.00 93.00 86 ARG A CA 1
ATOM 650 C C . ARG A 1 86 ? 6.654 -2.725 8.404 1.00 93.00 86 ARG A C 1
ATOM 652 O O . ARG A 1 86 ? 7.329 -3.412 9.180 1.00 93.00 86 ARG A O 1
ATOM 659 N N . ALA A 1 87 ? 6.309 -3.138 7.196 1.00 94.19 87 ALA A N 1
ATOM 660 C CA . ALA A 1 87 ? 6.935 -4.231 6.467 1.00 94.19 87 ALA A CA 1
ATOM 661 C C . ALA A 1 87 ? 7.708 -3.644 5.284 1.00 94.19 87 ALA A C 1
ATOM 663 O O . ALA A 1 87 ? 7.429 -2.524 4.860 1.00 94.19 87 ALA A O 1
ATOM 664 N N . SER A 1 88 ? 8.681 -4.392 4.771 1.00 94.81 88 SER A N 1
ATOM 665 C CA . SER A 1 88 ? 9.508 -3.947 3.655 1.00 94.81 88 SER A CA 1
ATOM 666 C C . SER A 1 88 ? 9.679 -5.045 2.614 1.00 94.81 88 SER A C 1
ATOM 668 O O . SER A 1 88 ? 9.596 -6.235 2.924 1.00 94.81 88 SER A O 1
ATOM 670 N N . ALA A 1 89 ? 9.891 -4.656 1.359 1.00 95.12 89 ALA A N 1
ATOM 671 C CA . ALA A 1 89 ? 10.183 -5.586 0.279 1.00 95.12 89 ALA A CA 1
ATOM 672 C C . ALA A 1 89 ? 11.065 -4.938 -0.802 1.00 95.12 89 ALA A C 1
ATOM 674 O O . ALA A 1 89 ? 10.954 -3.741 -1.064 1.00 95.12 89 ALA A O 1
ATOM 675 N N . LYS A 1 90 ? 11.921 -5.730 -1.463 1.00 95.00 90 LYS A N 1
ATOM 676 C CA . LYS A 1 90 ? 12.743 -5.252 -2.592 1.00 95.00 90 LYS A CA 1
AT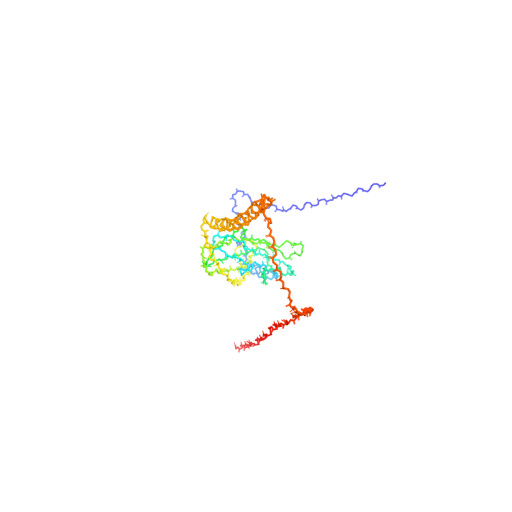OM 677 C C . LYS A 1 90 ? 11.874 -5.042 -3.834 1.00 95.00 90 LYS A C 1
ATOM 679 O O . LYS A 1 90 ? 11.010 -5.880 -4.094 1.00 95.00 90 LYS A O 1
ATOM 684 N N . VAL A 1 91 ? 12.084 -3.974 -4.590 1.00 95.38 91 VAL A N 1
ATOM 685 C CA . VAL A 1 91 ? 11.353 -3.672 -5.836 1.00 95.38 91 VAL A CA 1
ATOM 686 C C . VAL A 1 91 ? 12.336 -3.159 -6.883 1.00 95.38 91 VAL A C 1
ATOM 688 O O . VAL A 1 91 ? 13.213 -2.372 -6.540 1.00 95.38 91 VAL A O 1
ATOM 691 N N . ALA A 1 92 ? 12.212 -3.588 -8.139 1.00 94.94 92 ALA A N 1
ATOM 692 C CA . ALA A 1 92 ? 12.903 -2.915 -9.236 1.00 94.94 92 ALA A CA 1
ATOM 693 C C . ALA A 1 92 ? 12.108 -1.654 -9.593 1.00 94.94 92 ALA A C 1
ATOM 695 O O . ALA A 1 92 ? 10.894 -1.734 -9.777 1.00 94.94 92 ALA A O 1
ATOM 696 N N . VAL A 1 93 ? 12.767 -0.498 -9.586 1.00 93.25 93 VAL A N 1
ATOM 697 C CA . VAL A 1 93 ? 12.143 0.816 -9.781 1.00 93.25 93 VAL A CA 1
ATOM 698 C C . VAL A 1 93 ? 13.052 1.744 -10.582 1.00 93.25 93 VAL A C 1
ATOM 700 O O . VAL A 1 93 ? 14.266 1.565 -10.622 1.00 93.25 93 VAL A O 1
ATOM 703 N N . GLY A 1 94 ? 12.444 2.734 -11.224 1.00 89.94 94 GLY A N 1
ATOM 704 C CA . GLY A 1 94 ? 13.089 3.733 -12.068 1.00 89.94 94 GLY A CA 1
ATOM 705 C C . GLY A 1 94 ? 12.029 4.425 -12.922 1.00 89.94 94 GLY A C 1
ATOM 706 O O . GLY A 1 94 ? 11.014 3.806 -13.240 1.00 89.94 94 GLY A O 1
ATOM 707 N N . GLY A 1 95 ? 12.233 5.704 -13.242 1.00 90.19 95 GLY A N 1
ATOM 708 C CA . GLY A 1 95 ? 11.259 6.484 -14.011 1.00 90.19 95 GLY A CA 1
ATOM 709 C C . GLY A 1 95 ? 9.925 6.635 -13.273 1.00 90.19 95 GLY A C 1
ATOM 710 O O . GLY A 1 95 ? 9.907 6.878 -12.063 1.00 90.19 95 GLY A O 1
ATOM 711 N N . GLN A 1 96 ? 8.807 6.509 -13.989 1.00 94.75 96 GLN A N 1
ATOM 712 C CA . GLN A 1 96 ? 7.470 6.587 -13.401 1.00 94.75 96 GLN A CA 1
ATOM 713 C C . GLN A 1 96 ? 7.090 5.272 -12.720 1.00 94.75 96 GLN A C 1
ATOM 715 O O . GLN A 1 96 ? 7.109 4.195 -13.317 1.00 94.75 96 GLN A O 1
ATOM 720 N N . VAL A 1 97 ? 6.666 5.358 -11.463 1.00 95.75 97 VAL A N 1
ATOM 721 C CA . VAL A 1 97 ? 6.213 4.208 -10.681 1.00 95.75 97 VAL A CA 1
ATOM 722 C C . VAL A 1 97 ? 4.771 4.413 -10.242 1.00 95.75 97 VAL A C 1
ATOM 724 O O . VAL A 1 97 ? 4.402 5.452 -9.694 1.00 95.75 97 VAL A O 1
ATOM 727 N N . LYS A 1 98 ? 3.947 3.387 -10.450 1.00 96.62 98 LYS A N 1
ATOM 728 C CA . LYS A 1 98 ? 2.608 3.264 -9.877 1.00 96.62 98 LYS A CA 1
ATOM 729 C C . LYS A 1 98 ? 2.664 2.287 -8.724 1.00 96.62 98 LYS A C 1
ATOM 731 O O . LYS A 1 98 ? 3.117 1.154 -8.884 1.00 96.62 98 LYS A O 1
ATOM 736 N N . VAL A 1 99 ? 2.117 2.697 -7.592 1.00 96.94 99 VAL A N 1
ATOM 737 C CA . VAL A 1 99 ? 1.762 1.770 -6.523 1.00 96.94 99 VAL A CA 1
ATOM 738 C C . VAL A 1 99 ? 0.245 1.724 -6.457 1.00 96.94 99 VAL A C 1
ATOM 740 O O . VAL A 1 99 ? -0.417 2.760 -6.470 1.00 96.94 99 VAL A O 1
ATOM 743 N N . ALA A 1 100 ? -0.316 0.522 -6.439 1.00 97.00 100 ALA A N 1
ATOM 744 C CA . ALA A 1 100 ? -1.752 0.301 -6.372 1.00 97.00 100 ALA A CA 1
ATOM 745 C C . ALA A 1 100 ? -2.080 -0.610 -5.192 1.00 97.00 100 ALA A C 1
ATOM 747 O O . ALA A 1 100 ? -1.479 -1.672 -5.034 1.00 97.00 100 ALA A O 1
ATOM 748 N N . LEU A 1 101 ? -3.056 -0.199 -4.384 1.00 97.56 101 LEU A N 1
ATOM 749 C CA . LEU A 1 101 ? -3.609 -0.998 -3.301 1.00 97.56 101 LEU A CA 1
ATOM 750 C C . LEU A 1 101 ? -5.025 -1.427 -3.678 1.00 97.56 101 LEU A C 1
ATOM 752 O O . LEU A 1 101 ? -5.904 -0.586 -3.857 1.00 97.56 101 LEU A O 1
ATOM 756 N N . HIS A 1 102 ? -5.245 -2.733 -3.768 1.00 97.50 102 HIS A N 1
ATOM 757 C CA . HIS A 1 102 ? -6.568 -3.313 -3.940 1.00 97.50 102 HIS A CA 1
ATOM 758 C C . HIS A 1 102 ? -7.029 -3.950 -2.631 1.00 97.50 102 HIS A C 1
ATOM 760 O O . HIS A 1 102 ? -6.293 -4.721 -2.010 1.00 97.50 102 HIS A O 1
ATOM 766 N N . CYS A 1 103 ? -8.265 -3.667 -2.233 1.00 98.00 103 CYS A N 1
ATOM 767 C CA . CYS A 1 103 ? -8.861 -4.197 -1.013 1.00 98.00 103 CYS A CA 1
ATOM 768 C C . CYS A 1 103 ? -10.103 -5.012 -1.331 1.00 98.00 103 CYS A C 1
ATOM 770 O O . CYS A 1 103 ? -10.866 -4.688 -2.235 1.00 98.00 103 CYS A O 1
ATOM 772 N N . SER A 1 104 ? -10.275 -6.109 -0.603 1.00 97.88 104 SER A N 1
ATOM 773 C CA . SER A 1 104 ? -11.397 -7.030 -0.774 1.00 97.88 104 SER A CA 1
ATOM 774 C C . SER A 1 104 ? -11.849 -7.603 0.569 1.00 97.88 104 SER A C 1
ATOM 776 O O . SER A 1 104 ? -11.114 -7.577 1.564 1.00 97.88 104 SER A O 1
ATOM 778 N N . GLY A 1 105 ? -13.072 -8.137 0.598 1.00 97.25 105 GLY A N 1
ATOM 779 C CA . GLY A 1 105 ? -13.674 -8.719 1.794 1.00 97.25 105 GLY A CA 1
ATOM 780 C C . GLY A 1 105 ? -14.319 -7.664 2.693 1.00 97.25 105 GLY A C 1
ATOM 781 O O . GLY A 1 105 ? -15.341 -7.083 2.341 1.00 97.25 105 GLY A O 1
ATOM 782 N N . ALA A 1 106 ? -13.759 -7.469 3.885 1.00 97.12 106 ALA A N 1
ATOM 783 C CA . ALA A 1 106 ? -14.344 -6.642 4.943 1.00 97.12 106 ALA A CA 1
ATOM 784 C C . ALA A 1 106 ? -14.019 -5.131 4.864 1.00 97.12 106 ALA A C 1
ATOM 786 O O . ALA A 1 106 ? -14.491 -4.369 5.708 1.00 97.12 106 ALA A O 1
ATOM 787 N N . ALA A 1 107 ? -13.226 -4.679 3.887 1.00 97.69 107 ALA A N 1
ATOM 788 C CA . ALA A 1 107 ? -12.811 -3.279 3.757 1.00 97.69 107 ALA A CA 1
ATOM 789 C C . ALA A 1 107 ? -12.713 -2.821 2.295 1.00 97.69 107 ALA A C 1
ATOM 791 O O . ALA A 1 107 ? -12.459 -3.629 1.400 1.00 97.69 107 ALA A O 1
ATOM 792 N N . THR A 1 108 ? -12.869 -1.514 2.080 1.00 97.88 108 THR A N 1
ATOM 793 C CA . THR A 1 108 ? -12.641 -0.814 0.805 1.00 97.88 108 THR A CA 1
ATOM 794 C C . THR A 1 108 ? -11.426 0.100 0.918 1.00 97.88 108 THR A C 1
ATOM 796 O O . THR A 1 108 ? -11.116 0.558 2.016 1.00 97.88 108 THR A O 1
ATOM 799 N N . CYS A 1 109 ? -10.752 0.381 -0.199 1.00 97.94 109 CYS A N 1
ATOM 800 C CA . CYS A 1 109 ? -9.590 1.268 -0.222 1.00 97.94 109 CYS A CA 1
ATOM 801 C C . CYS A 1 109 ? -9.739 2.355 -1.281 1.00 97.94 109 CYS A C 1
ATOM 803 O O . CYS A 1 109 ? -9.984 2.051 -2.447 1.00 97.94 109 CYS A O 1
ATOM 805 N N . THR A 1 110 ? -9.545 3.601 -0.863 1.00 97.81 110 THR A N 1
ATOM 806 C CA . THR A 1 110 ? -9.667 4.796 -1.698 1.00 97.81 110 THR A CA 1
ATOM 807 C C . THR A 1 110 ? -8.301 5.477 -1.785 1.00 97.81 110 THR A C 1
ATOM 809 O O . THR A 1 110 ? -7.732 5.817 -0.746 1.00 97.81 110 THR A O 1
ATOM 812 N N . PRO A 1 111 ? -7.718 5.653 -2.983 1.00 97.19 111 PRO A N 1
ATOM 813 C CA . PRO A 1 111 ? -6.440 6.343 -3.124 1.00 97.19 111 PRO A CA 1
ATOM 814 C C . PRO A 1 111 ? -6.590 7.835 -2.810 1.00 97.19 111 PRO A C 1
ATOM 816 O O . PRO A 1 111 ? -7.489 8.486 -3.334 1.00 97.19 111 PRO A O 1
ATOM 819 N N . ILE A 1 112 ? -5.688 8.368 -1.985 1.00 96.56 112 ILE A N 1
ATOM 820 C CA . ILE A 1 112 ? -5.597 9.804 -1.665 1.00 96.56 112 ILE A CA 1
ATOM 821 C C . ILE A 1 112 ? -4.482 10.458 -2.487 1.00 96.56 112 ILE A C 1
ATOM 823 O O . ILE A 1 112 ? -4.616 11.583 -2.956 1.00 96.56 112 ILE A O 1
ATOM 827 N N . SER A 1 113 ? -3.366 9.749 -2.671 1.00 90.25 113 SER A N 1
ATOM 828 C CA . SER A 1 113 ? -2.214 10.220 -3.445 1.00 90.25 113 SER A CA 1
ATOM 829 C C . SER A 1 113 ? -2.373 9.990 -4.952 1.00 90.25 113 SER A C 1
ATOM 831 O O . SER A 1 113 ? -3.159 9.147 -5.391 1.00 90.25 113 SER A O 1
ATOM 833 N N . SER A 1 114 ? -1.542 10.672 -5.748 1.00 80.56 114 SER A N 1
ATOM 834 C CA . SER A 1 114 ? -1.450 10.469 -7.197 1.00 80.56 114 SER A CA 1
ATOM 835 C C . SER A 1 114 ? -1.140 9.013 -7.578 1.00 80.56 114 SER A C 1
ATOM 837 O O . SER A 1 114 ? -0.498 8.263 -6.836 1.00 80.56 114 SER A O 1
ATOM 839 N N . LYS A 1 115 ? -1.611 8.609 -8.767 1.00 83.88 115 LYS A N 1
ATOM 840 C CA . LYS A 1 115 ? -1.493 7.228 -9.266 1.00 83.88 115 LYS A CA 1
ATOM 841 C C . LYS A 1 115 ? -0.054 6.871 -9.657 1.00 83.88 115 LYS A C 1
ATOM 843 O O . LYS A 1 115 ? 0.400 5.784 -9.319 1.00 83.88 115 LYS A O 1
ATOM 848 N N . ARG A 1 116 ? 0.650 7.764 -10.359 1.00 93.06 116 ARG A N 1
ATOM 849 C CA . ARG A 1 116 ? 2.039 7.589 -10.814 1.00 93.06 116 ARG A CA 1
ATOM 850 C C . ARG A 1 116 ? 2.905 8.704 -10.239 1.00 93.06 116 ARG A C 1
ATOM 852 O O . ARG A 1 116 ? 2.441 9.838 -10.134 1.00 93.06 116 ARG A O 1
ATOM 859 N N . GLN A 1 117 ? 4.115 8.362 -9.821 1.00 93.69 117 GLN A N 1
ATOM 860 C CA . GLN A 1 117 ? 5.099 9.315 -9.318 1.00 93.69 117 GLN A CA 1
ATOM 861 C C . GLN A 1 117 ? 6.487 8.933 -9.828 1.00 93.69 117 GLN A C 1
ATOM 863 O O . GLN A 1 117 ? 6.811 7.746 -9.925 1.00 93.69 117 GLN A O 1
ATOM 868 N N . LEU A 1 118 ? 7.310 9.941 -10.110 1.00 91.12 118 LEU A N 1
ATOM 869 C CA . LEU A 1 118 ? 8.691 9.747 -10.524 1.00 91.12 118 LEU A CA 1
ATOM 870 C C . LEU A 1 118 ? 9.521 9.223 -9.343 1.00 91.12 118 LEU A C 1
ATOM 872 O O . LEU A 1 118 ? 9.483 9.770 -8.239 1.00 91.12 118 LEU A O 1
ATOM 876 N N . VAL A 1 119 ? 10.280 8.156 -9.578 1.00 90.44 119 VAL A N 1
ATOM 877 C CA . VAL A 1 119 ? 11.190 7.551 -8.604 1.00 90.44 119 VAL A CA 1
ATOM 878 C C . VAL A 1 119 ? 12.576 7.470 -9.230 1.00 90.44 119 VAL A C 1
ATOM 880 O O . VAL A 1 119 ? 12.865 6.607 -10.059 1.00 90.44 119 VAL A O 1
ATOM 883 N N . THR A 1 120 ? 13.458 8.374 -8.814 1.00 86.38 120 THR A N 1
ATOM 884 C CA . THR A 1 120 ? 14.844 8.424 -9.288 1.00 86.38 120 THR A CA 1
ATOM 885 C C . THR A 1 120 ? 15.795 7.747 -8.308 1.00 86.38 120 THR A C 1
ATOM 887 O O . THR A 1 120 ? 15.655 7.886 -7.094 1.00 86.38 120 THR A O 1
ATOM 890 N N . GLY A 1 121 ? 16.801 7.046 -8.832 1.00 74.06 121 GLY A N 1
ATOM 891 C CA . GLY A 1 121 ? 17.827 6.367 -8.031 1.00 74.06 121 GLY A CA 1
ATOM 892 C C . GLY A 1 121 ? 18.986 7.263 -7.601 1.00 74.06 121 GLY A C 1
ATOM 893 O O . GLY A 1 121 ? 19.911 6.790 -6.938 1.00 74.06 121 GLY A O 1
ATOM 894 N N . ASP A 1 122 ? 18.970 8.543 -7.983 1.00 75.62 122 ASP A N 1
ATOM 895 C CA . ASP A 1 122 ? 20.040 9.469 -7.631 1.00 75.62 122 ASP A CA 1
ATOM 896 C C . ASP A 1 122 ? 20.075 9.657 -6.105 1.00 75.62 122 ASP A C 1
ATOM 898 O O . ASP A 1 122 ? 19.115 10.088 -5.466 1.00 75.62 122 ASP A O 1
ATOM 902 N N . ARG A 1 123 ? 21.230 9.327 -5.512 1.00 65.88 123 ARG A N 1
ATOM 903 C CA . ARG A 1 123 ? 21.505 9.412 -4.070 1.00 65.88 123 ARG A CA 1
ATOM 904 C C . ARG A 1 123 ? 21.280 10.810 -3.491 1.00 65.88 123 ARG A C 1
ATOM 906 O O . ARG A 1 123 ? 21.186 10.917 -2.259 1.00 65.88 123 ARG A O 1
ATOM 913 N N . ARG A 1 124 ? 21.268 11.845 -4.339 1.00 65.44 124 ARG A N 1
ATOM 914 C CA . ARG A 1 124 ? 20.991 13.245 -3.996 1.00 65.44 124 ARG A CA 1
ATOM 915 C C . ARG A 1 124 ? 19.513 13.486 -3.707 1.00 65.44 124 ARG A C 1
ATOM 917 O O . ARG A 1 124 ? 19.211 14.296 -2.835 1.00 65.44 124 ARG A O 1
ATOM 924 N N . PHE A 1 125 ? 18.616 12.723 -4.328 1.00 60.34 125 PHE A N 1
ATOM 925 C CA . PHE A 1 125 ? 17.197 12.743 -3.999 1.00 60.34 125 PHE A CA 1
ATOM 926 C C . PHE A 1 125 ? 16.985 11.896 -2.746 1.00 60.34 125 PHE A C 1
ATOM 928 O O . PHE A 1 125 ? 16.847 10.674 -2.768 1.00 60.34 125 PHE A O 1
ATOM 935 N N . LYS A 1 126 ? 17.047 12.575 -1.598 1.00 61.16 126 LYS A N 1
ATOM 936 C CA . LYS A 1 126 ? 16.747 11.981 -0.288 1.00 61.16 126 LYS A CA 1
ATOM 937 C C . LYS A 1 126 ? 15.258 11.686 -0.114 1.00 61.16 126 LYS A C 1
ATOM 939 O O . LYS A 1 126 ? 14.888 11.007 0.842 1.00 61.16 126 LYS A O 1
ATOM 944 N N . GLU A 1 127 ? 14.426 12.227 -0.994 1.00 69.94 127 GLU A N 1
ATOM 945 C CA . GLU A 1 127 ? 12.984 12.161 -0.872 1.00 69.94 127 GLU A CA 1
ATOM 946 C C . GLU A 1 127 ? 12.489 10.794 -1.316 1.00 69.94 127 GLU A C 1
ATOM 948 O O . GLU A 1 127 ? 12.734 10.325 -2.424 1.00 69.94 127 GLU A O 1
ATOM 953 N N . ALA A 1 128 ? 11.837 10.118 -0.384 1.00 85.31 128 ALA A N 1
ATOM 954 C CA . ALA A 1 128 ? 11.217 8.842 -0.634 1.00 85.31 128 ALA A CA 1
ATOM 955 C C . ALA A 1 128 ? 9.760 9.087 -1.031 1.00 85.31 128 ALA A C 1
ATOM 957 O O . ALA A 1 128 ? 8.981 9.640 -0.253 1.00 85.31 128 ALA A O 1
ATOM 958 N N . THR A 1 129 ? 9.417 8.657 -2.238 1.00 92.62 129 THR A N 1
ATOM 959 C CA . THR A 1 129 ? 8.109 8.814 -2.873 1.00 92.62 129 THR A CA 1
ATOM 960 C C . THR A 1 129 ? 7.052 8.020 -2.112 1.00 92.62 129 THR A C 1
ATOM 962 O O . THR A 1 129 ? 7.270 6.844 -1.806 1.00 92.62 129 THR A O 1
ATOM 965 N N . ALA A 1 130 ? 5.925 8.648 -1.773 1.00 94.38 130 ALA A N 1
ATOM 966 C CA . ALA A 1 130 ? 4.921 8.069 -0.885 1.00 94.38 130 ALA A CA 1
ATOM 967 C C . ALA A 1 130 ? 3.527 8.029 -1.517 1.00 94.38 130 ALA A C 1
ATOM 969 O O . ALA A 1 130 ? 3.101 8.943 -2.223 1.00 94.38 130 ALA A O 1
ATOM 970 N N . TRP A 1 131 ? 2.796 6.970 -1.185 1.00 97.06 131 TRP A N 1
ATOM 971 C CA . TRP A 1 131 ? 1.410 6.751 -1.561 1.00 97.06 131 TRP A CA 1
ATOM 972 C C . TRP A 1 131 ? 0.569 6.490 -0.320 1.00 97.06 131 TRP A C 1
ATOM 974 O O . TRP A 1 131 ? 1.009 5.823 0.625 1.00 97.06 131 TRP A O 1
ATOM 984 N N . VAL A 1 132 ? -0.647 7.025 -0.329 1.00 97.69 132 VAL A N 1
ATOM 985 C CA . VAL A 1 132 ? -1.573 6.949 0.798 1.00 97.69 132 VAL A CA 1
ATOM 986 C C . VAL A 1 132 ? -2.948 6.540 0.296 1.00 97.69 132 VAL A C 1
ATOM 988 O O . VAL A 1 132 ? -3.456 7.088 -0.685 1.00 97.69 132 VAL A O 1
ATOM 991 N N . TRP A 1 133 ? -3.554 5.593 1.004 1.00 98.12 133 TRP A N 1
ATOM 992 C CA . TRP A 1 133 ? -4.933 5.170 0.804 1.00 98.12 133 TRP A CA 1
ATOM 993 C C . TRP A 1 133 ? -5.703 5.301 2.106 1.00 98.12 133 TRP A C 1
ATOM 995 O O . TRP A 1 133 ? -5.194 4.948 3.172 1.00 98.12 133 TRP A O 1
ATOM 1005 N N . GLU A 1 134 ? -6.947 5.746 2.006 1.00 98.06 134 GLU A N 1
ATOM 1006 C CA . GLU A 1 134 ? -7.924 5.567 3.067 1.00 98.06 134 GLU A CA 1
ATOM 1007 C C . GLU A 1 134 ? -8.488 4.148 2.975 1.00 98.06 134 GLU A C 1
ATOM 1009 O O . GLU A 1 134 ? -8.999 3.730 1.936 1.00 98.06 134 GLU A O 1
ATOM 1014 N N . VAL A 1 135 ? -8.379 3.394 4.061 1.00 98.06 135 VAL A N 1
ATOM 1015 C CA . VAL A 1 135 ? -8.978 2.073 4.225 1.00 98.06 135 VAL A CA 1
ATOM 1016 C C . VAL A 1 135 ? -10.218 2.233 5.086 1.00 98.06 135 VAL A C 1
ATOM 1018 O O . VAL A 1 135 ? -10.110 2.564 6.266 1.00 98.06 135 VAL A O 1
ATOM 1021 N N . THR A 1 136 ? -11.386 1.940 4.526 1.00 97.81 136 THR A N 1
ATOM 1022 C CA . THR A 1 136 ? -12.666 2.014 5.238 1.00 97.81 136 THR A CA 1
ATOM 1023 C C . THR A 1 136 ? -13.200 0.601 5.483 1.00 97.81 136 THR A C 1
ATOM 1025 O O . THR A 1 136 ? -13.660 -0.057 4.540 1.00 97.81 136 THR A O 1
ATOM 1028 N N . PRO A 1 137 ? -13.162 0.084 6.723 1.00 97.44 137 PRO A N 1
ATOM 1029 C CA . PRO A 1 137 ? -13.755 -1.208 7.039 1.00 97.44 137 PRO A CA 1
ATOM 1030 C C . PRO A 1 137 ? -15.285 -1.111 7.013 1.00 97.44 137 PRO A C 1
ATOM 1032 O O . PRO A 1 137 ? -15.871 -0.258 7.675 1.00 97.44 137 PRO A O 1
ATOM 1035 N N . LYS A 1 138 ? -15.941 -1.975 6.233 1.00 96.50 138 LYS A N 1
ATOM 1036 C CA . LYS A 1 138 ? -17.397 -1.933 5.997 1.00 96.50 138 LYS A CA 1
ATOM 1037 C C . LYS A 1 138 ? -18.181 -2.913 6.861 1.00 96.50 138 LYS A C 1
ATOM 1039 O O . LYS A 1 138 ? -19.349 -2.689 7.136 1.00 96.50 138 LYS A O 1
ATOM 1044 N N . LYS A 1 139 ? -17.557 -4.020 7.263 1.00 96.38 139 LYS A N 1
ATOM 1045 C CA . LYS A 1 139 ? -18.177 -5.055 8.100 1.00 96.38 139 LYS A CA 1
ATOM 1046 C C . LYS A 1 139 ? -17.118 -5.803 8.894 1.00 96.38 139 LYS A C 1
ATOM 1048 O O . LYS A 1 139 ? -15.953 -5.802 8.511 1.00 96.38 139 LYS A O 1
ATOM 1053 N N . ALA A 1 140 ? -17.512 -6.463 9.977 1.00 97.00 140 ALA A N 1
ATOM 1054 C CA . ALA A 1 140 ? -16.610 -7.351 10.701 1.00 97.00 140 ALA A CA 1
ATOM 1055 C C . ALA A 1 140 ? -16.181 -8.533 9.811 1.00 97.00 140 ALA A C 1
ATOM 1057 O O . ALA A 1 140 ? -16.961 -9.016 8.987 1.00 97.00 140 ALA A O 1
ATOM 1058 N N . GLY A 1 141 ? -14.947 -9.016 9.974 1.00 96.81 141 GLY A N 1
ATOM 1059 C CA . GLY A 1 141 ? -14.448 -10.174 9.229 1.00 96.81 141 GLY A CA 1
ATOM 1060 C C . GLY A 1 141 ? -12.978 -10.067 8.840 1.00 96.81 141 GLY A C 1
ATOM 1061 O O . GLY A 1 141 ? -12.179 -9.446 9.535 1.00 96.81 141 GLY A O 1
ATOM 1062 N N . THR A 1 142 ? -12.601 -10.704 7.733 1.00 97.81 142 THR A N 1
ATOM 1063 C CA . THR A 1 142 ? -11.238 -10.627 7.189 1.00 97.81 142 THR A CA 1
ATOM 1064 C C . THR A 1 142 ? -11.208 -9.658 6.008 1.00 97.81 142 THR A C 1
ATOM 1066 O O . THR A 1 142 ? -11.977 -9.803 5.056 1.00 97.81 142 THR A O 1
ATOM 1069 N N . ALA A 1 143 ? -10.309 -8.678 6.054 1.00 97.94 143 ALA A N 1
ATOM 1070 C CA . ALA A 1 143 ? -9.959 -7.837 4.916 1.00 97.94 143 ALA A CA 1
ATOM 1071 C C . ALA A 1 143 ? -8.667 -8.360 4.278 1.00 97.94 143 ALA A C 1
ATOM 1073 O O . ALA A 1 143 ? -7.715 -8.704 4.985 1.00 97.94 143 ALA A O 1
ATOM 1074 N N . ARG A 1 144 ? -8.634 -8.417 2.946 1.00 98.00 144 ARG A N 1
ATOM 1075 C CA . ARG A 1 144 ? -7.454 -8.803 2.165 1.00 98.00 144 ARG A CA 1
ATOM 1076 C C . ARG A 1 144 ? -6.983 -7.606 1.354 1.00 98.00 144 ARG A C 1
ATOM 1078 O O . ARG A 1 144 ? -7.777 -6.992 0.644 1.00 98.00 144 ARG A O 1
ATOM 1085 N N . PHE A 1 145 ? -5.690 -7.331 1.445 1.00 98.06 145 PHE A N 1
ATOM 1086 C CA . PHE A 1 145 ? -5.012 -6.240 0.762 1.00 98.06 145 PHE A CA 1
ATOM 1087 C C . PHE A 1 145 ? -4.014 -6.837 -0.226 1.00 98.06 145 PHE A C 1
ATOM 1089 O O . PHE A 1 145 ? -3.249 -7.733 0.136 1.00 98.06 145 PHE A O 1
ATOM 1096 N N . ALA A 1 146 ? -4.030 -6.349 -1.459 1.00 98.06 146 ALA A N 1
ATOM 1097 C CA . ALA A 1 146 ? -3.075 -6.694 -2.500 1.00 98.06 146 ALA A CA 1
ATOM 1098 C C . ALA A 1 146 ? -2.371 -5.414 -2.954 1.00 98.06 146 ALA A C 1
ATOM 1100 O O . ALA A 1 146 ? -3.009 -4.506 -3.487 1.00 98.06 146 ALA A O 1
ATOM 1101 N N . LEU A 1 147 ? -1.069 -5.332 -2.689 1.00 97.69 147 LEU A N 1
ATOM 1102 C CA . LEU A 1 147 ? -0.229 -4.192 -3.044 1.00 97.69 147 LEU A CA 1
ATOM 1103 C C . LEU A 1 147 ? 0.608 -4.542 -4.276 1.00 97.69 147 LEU A C 1
ATOM 1105 O O . LEU A 1 147 ? 1.421 -5.466 -4.223 1.00 97.69 147 LEU A O 1
ATOM 1109 N N . THR A 1 148 ? 0.429 -3.787 -5.353 1.00 97.62 148 THR A N 1
ATOM 1110 C CA . THR A 1 148 ? 1.115 -3.991 -6.636 1.00 97.62 148 THR A CA 1
ATOM 1111 C C . THR A 1 148 ? 1.987 -2.783 -6.938 1.00 97.62 148 THR A C 1
ATOM 1113 O O . THR A 1 148 ? 1.577 -1.643 -6.705 1.00 97.62 148 THR A O 1
ATOM 1116 N N . VAL A 1 149 ? 3.195 -3.034 -7.437 1.00 97.50 149 VAL A N 1
ATOM 1117 C CA . VAL A 1 149 ? 4.141 -1.993 -7.847 1.00 97.50 149 VAL A CA 1
ATOM 1118 C C . VAL A 1 149 ? 4.489 -2.222 -9.306 1.00 97.50 149 VAL A C 1
ATOM 1120 O O . VAL A 1 149 ? 4.941 -3.310 -9.661 1.00 97.50 149 VAL A O 1
ATOM 1123 N N . THR A 1 150 ? 4.302 -1.190 -10.119 1.00 97.88 150 THR A N 1
ATOM 1124 C CA . THR A 1 150 ? 4.551 -1.232 -11.560 1.00 97.88 150 THR A CA 1
ATOM 1125 C C . THR A 1 150 ? 5.430 -0.053 -11.952 1.00 97.88 150 THR A C 1
ATOM 1127 O O . THR A 1 150 ? 5.105 1.092 -11.633 1.00 97.88 150 THR A O 1
ATOM 1130 N N . SER A 1 151 ? 6.524 -0.327 -12.652 1.00 96.69 151 SER A N 1
ATOM 1131 C CA . SER A 1 151 ? 7.396 0.676 -13.263 1.00 96.69 151 SER A CA 1
ATOM 1132 C C . SER A 1 151 ? 7.070 0.807 -14.742 1.00 96.69 151 SER A C 1
ATOM 1134 O O . SER A 1 151 ? 6.947 -0.202 -15.439 1.00 96.69 151 SER A O 1
ATOM 1136 N N . TYR A 1 152 ? 6.936 2.043 -15.204 1.00 96.56 152 TYR A N 1
ATOM 1137 C CA . TYR A 1 152 ? 6.588 2.386 -16.577 1.00 96.56 152 TYR A CA 1
ATOM 1138 C C . TYR A 1 152 ? 7.777 3.023 -17.280 1.00 96.56 152 TYR A C 1
ATOM 1140 O O . TYR A 1 152 ? 8.631 3.650 -16.648 1.00 96.56 152 TYR A O 1
ATOM 1148 N N . TYR A 1 153 ? 7.820 2.842 -18.594 1.00 94.19 153 TYR A N 1
ATOM 1149 C CA . TYR A 1 153 ? 8.757 3.544 -19.447 1.00 94.19 153 TYR A CA 1
ATOM 1150 C C . TYR A 1 153 ? 8.283 4.986 -19.625 1.00 94.19 153 TYR A C 1
ATOM 1152 O O . TYR A 1 153 ? 7.250 5.220 -20.253 1.00 94.19 153 TYR A O 1
ATOM 1160 N N . GLU A 1 154 ? 9.022 5.931 -19.039 1.00 89.44 154 GLU A N 1
ATOM 1161 C CA . GLU A 1 154 ? 8.698 7.363 -19.086 1.00 89.44 154 GLU A CA 1
ATOM 1162 C C . GLU A 1 154 ? 7.231 7.614 -18.687 1.00 89.44 154 GLU A C 1
ATOM 1164 O O . GLU A 1 154 ? 6.748 7.006 -17.730 1.00 89.44 154 GLU A O 1
ATOM 1169 N N . ASP A 1 155 ? 6.509 8.470 -19.410 1.00 88.00 155 ASP A N 1
ATOM 1170 C CA . ASP A 1 155 ? 5.093 8.760 -19.159 1.00 88.00 155 ASP A CA 1
ATOM 1171 C C . ASP A 1 155 ? 4.135 7.845 -19.953 1.00 88.00 155 ASP A C 1
ATOM 1173 O O . ASP A 1 155 ? 2.921 8.066 -19.977 1.00 88.00 155 ASP A O 1
ATOM 1177 N N . THR A 1 156 ? 4.654 6.779 -20.573 1.00 91.12 156 THR A N 1
ATOM 1178 C CA . THR A 1 156 ? 3.866 5.838 -21.384 1.00 91.12 156 THR A CA 1
ATOM 1179 C C . THR A 1 156 ? 3.121 4.800 -20.532 1.00 91.12 156 THR A C 1
ATOM 1181 O O . THR A 1 156 ? 3.275 4.702 -19.311 1.00 91.12 156 THR A O 1
ATOM 1184 N N . GLU A 1 157 ? 2.279 3.985 -21.172 1.00 92.75 157 GLU A N 1
ATOM 1185 C CA . GLU A 1 157 ? 1.646 2.822 -20.532 1.00 92.75 157 GLU A CA 1
ATOM 1186 C C . GLU A 1 157 ? 2.484 1.539 -20.631 1.00 92.75 157 GLU A C 1
ATOM 1188 O O . GLU A 1 157 ? 2.085 0.497 -20.110 1.00 92.75 157 GLU A O 1
ATOM 1193 N N . THR A 1 158 ? 3.674 1.613 -21.230 1.00 95.31 158 THR A N 1
ATOM 1194 C CA . THR A 1 158 ? 4.557 0.463 -21.411 1.00 95.31 158 THR A CA 1
ATOM 1195 C C . THR A 1 158 ? 5.186 0.057 -20.082 1.00 95.31 158 THR A C 1
ATOM 1197 O O . THR A 1 158 ? 5.938 0.813 -19.463 1.00 95.31 158 THR A O 1
ATOM 1200 N N . VAL A 1 159 ? 4.891 -1.163 -19.635 1.00 96.69 159 VAL A N 1
ATOM 1201 C CA . VAL A 1 159 ? 5.393 -1.705 -18.369 1.00 96.69 159 VAL A CA 1
ATOM 1202 C C . VAL A 1 159 ? 6.830 -2.204 -18.535 1.00 96.69 159 VAL A C 1
ATOM 1204 O O . VAL A 1 159 ? 7.111 -3.126 -19.304 1.00 96.69 159 VAL A O 1
ATOM 1207 N N . LEU A 1 160 ? 7.749 -1.622 -17.763 1.00 96.19 160 LEU A N 1
ATOM 1208 C CA . LEU A 1 160 ? 9.132 -2.093 -17.661 1.00 96.19 160 LEU A CA 1
ATOM 1209 C C . LEU A 1 160 ? 9.241 -3.281 -16.711 1.00 96.19 160 LEU A C 1
ATOM 1211 O O . LEU A 1 160 ? 9.941 -4.250 -17.003 1.00 96.19 160 LEU A O 1
ATOM 1215 N N . TYR A 1 161 ? 8.554 -3.187 -15.574 1.00 97.19 161 TYR A N 1
ATOM 1216 C CA . TYR A 1 161 ? 8.583 -4.186 -14.518 1.00 97.19 161 TYR A CA 1
ATOM 1217 C C . TYR A 1 161 ? 7.297 -4.135 -13.696 1.00 97.19 161 TYR A C 1
ATOM 1219 O O . TYR A 1 161 ? 6.824 -3.058 -13.329 1.00 97.19 161 TYR A O 1
ATOM 1227 N N . GLU A 1 162 ? 6.773 -5.305 -13.345 1.00 97.38 162 GLU A N 1
ATOM 1228 C CA . GLU A 1 162 ? 5.673 -5.445 -12.401 1.00 97.38 162 GLU A CA 1
ATOM 1229 C C . GLU A 1 162 ? 6.054 -6.447 -11.320 1.00 97.38 162 GLU A C 1
ATOM 1231 O O . GLU A 1 162 ? 6.463 -7.579 -11.589 1.00 97.38 162 GLU A O 1
ATOM 1236 N N . LYS A 1 163 ? 5.927 -6.022 -10.065 1.00 95.94 163 LYS A N 1
ATOM 1237 C CA . LYS A 1 163 ? 6.139 -6.912 -8.936 1.00 95.94 163 LYS A CA 1
ATOM 1238 C C . LYS A 1 163 ? 4.876 -7.738 -8.680 1.00 95.94 163 LYS A C 1
ATOM 1240 O O . LYS A 1 163 ? 3.812 -7.133 -8.538 1.00 95.94 163 LYS A O 1
ATOM 1245 N N . PRO A 1 164 ? 4.991 -9.067 -8.475 1.00 96.06 164 PRO A N 1
ATOM 1246 C CA . PRO A 1 164 ? 3.872 -9.883 -8.024 1.00 96.06 164 PRO A CA 1
ATOM 1247 C C . PRO A 1 164 ? 3.171 -9.267 -6.801 1.00 96.06 164 PRO A C 1
ATOM 1249 O O . PRO A 1 164 ? 3.865 -8.816 -5.877 1.00 96.06 164 PRO A O 1
ATOM 1252 N N . PRO A 1 165 ? 1.826 -9.253 -6.759 1.00 96.62 165 PRO A N 1
ATOM 1253 C CA . PRO A 1 165 ? 1.093 -8.590 -5.692 1.00 96.62 165 PRO A CA 1
ATOM 1254 C C . PRO A 1 165 ? 1.499 -9.103 -4.310 1.00 96.62 165 PRO A C 1
ATOM 1256 O O . PRO A 1 165 ? 1.483 -10.304 -4.036 1.00 96.62 165 PRO A O 1
ATOM 1259 N N . ILE A 1 166 ? 1.826 -8.183 -3.404 1.00 96.81 166 ILE A N 1
ATOM 1260 C CA . ILE A 1 166 ? 2.064 -8.511 -1.999 1.00 96.81 166 ILE A CA 1
ATOM 1261 C C . ILE A 1 166 ? 0.702 -8.636 -1.330 1.00 96.81 166 ILE A C 1
ATOM 1263 O O . ILE A 1 166 ? -0.015 -7.647 -1.163 1.00 96.81 166 ILE A O 1
ATOM 1267 N N . ILE A 1 167 ? 0.347 -9.864 -0.959 1.00 97.25 167 ILE A N 1
ATOM 1268 C CA . ILE A 1 167 ? -0.955 -10.181 -0.384 1.00 97.25 167 ILE A CA 1
ATOM 1269 C C . ILE A 1 167 ? -0.834 -10.308 1.126 1.00 97.25 167 ILE A C 1
ATOM 1271 O O . ILE A 1 167 ? -0.074 -11.126 1.640 1.00 97.25 167 ILE A O 1
ATOM 1275 N N . VAL A 1 168 ? -1.639 -9.534 1.840 1.00 95.94 168 VAL A N 1
ATOM 1276 C CA . VAL A 1 168 ? -1.687 -9.530 3.302 1.00 95.94 168 VAL A CA 1
ATOM 1277 C C . VAL A 1 168 ? -3.135 -9.458 3.780 1.00 95.94 168 VAL A C 1
ATOM 1279 O O . VAL A 1 168 ? -4.029 -9.000 3.066 1.00 95.94 168 VAL A O 1
ATOM 1282 N N . GLN A 1 169 ? -3.383 -9.949 4.990 1.00 96.81 169 GLN A N 1
ATOM 1283 C CA . GLN A 1 169 ? -4.720 -10.015 5.575 1.00 96.81 169 GLN A CA 1
ATOM 1284 C C . GLN A 1 169 ? -4.746 -9.328 6.938 1.00 96.81 169 GLN A C 1
ATOM 1286 O O . GLN A 1 169 ? -3.749 -9.322 7.661 1.00 96.81 169 GLN A O 1
ATOM 1291 N N . ALA A 1 170 ? -5.900 -8.772 7.295 1.00 96.88 170 ALA A N 1
ATOM 1292 C CA . ALA A 1 170 ? -6.165 -8.236 8.623 1.00 96.88 170 ALA A CA 1
ATOM 1293 C C . ALA A 1 170 ? -7.580 -8.589 9.078 1.00 96.88 170 ALA A C 1
ATOM 1295 O O . ALA A 1 170 ? -8.493 -8.762 8.266 1.00 96.88 170 ALA A O 1
ATOM 1296 N N . LYS A 1 171 ? -7.762 -8.679 10.395 1.00 97.19 171 LYS A N 1
ATOM 1297 C CA . LYS A 1 171 ? -9.080 -8.846 11.005 1.00 97.19 171 LYS A CA 1
ATOM 1298 C C . LYS A 1 171 ? -9.697 -7.477 11.255 1.00 97.19 171 LYS A C 1
ATOM 1300 O O . LYS A 1 171 ? -9.099 -6.638 11.920 1.00 97.19 171 LYS A O 1
ATOM 1305 N N . VAL A 1 172 ? -10.900 -7.285 10.734 1.00 96.88 172 VAL A N 1
ATOM 1306 C CA . VAL A 1 172 ? -11.769 -6.154 11.038 1.00 96.88 172 VAL A CA 1
ATOM 1307 C C . VAL A 1 172 ? -12.631 -6.548 12.225 1.00 96.88 172 VAL A C 1
ATOM 1309 O O . VAL A 1 172 ? -13.420 -7.496 12.142 1.00 96.88 172 VAL A O 1
ATOM 1312 N N . LYS A 1 173 ? -12.464 -5.832 13.334 1.00 94.25 173 LYS A N 1
ATOM 1313 C CA . LYS A 1 173 ? -13.335 -5.975 14.497 1.00 94.25 173 LYS A CA 1
ATOM 1314 C C . LYS A 1 173 ? -14.689 -5.362 14.170 1.00 94.25 173 LYS A C 1
ATOM 1316 O O . LYS A 1 173 ? -14.753 -4.365 13.452 1.00 94.25 173 LYS A O 1
ATOM 1321 N N . ALA A 1 174 ? -15.757 -5.951 14.705 1.00 90.06 174 ALA A N 1
ATOM 1322 C CA . ALA A 1 174 ? -17.043 -5.266 14.739 1.00 90.06 174 ALA A CA 1
ATOM 1323 C C . ALA A 1 174 ? -16.850 -3.882 15.368 1.00 90.06 174 ALA A C 1
ATOM 1325 O O . ALA A 1 174 ? -15.946 -3.707 16.196 1.00 90.06 174 ALA A O 1
ATOM 1326 N N . ALA A 1 175 ? -17.684 -2.917 14.972 1.00 79.75 175 ALA A N 1
ATOM 1327 C CA . ALA A 1 175 ? -17.822 -1.718 15.780 1.00 79.75 175 ALA A CA 1
ATOM 1328 C C . ALA A 1 175 ? -18.036 -2.185 17.229 1.00 79.75 175 ALA A C 1
ATOM 1330 O O . ALA A 1 175 ? -18.693 -3.226 17.425 1.00 79.75 175 ALA A O 1
ATOM 1331 N N . PRO A 1 176 ? -17.458 -1.498 18.232 1.00 70.38 176 PRO A N 1
ATOM 1332 C CA . PRO A 1 176 ? -17.974 -1.641 19.581 1.00 70.38 176 PRO A CA 1
ATOM 1333 C C . PRO A 1 176 ? -19.490 -1.627 19.434 1.00 70.38 176 PRO A C 1
ATOM 1335 O O . PRO A 1 176 ? -20.020 -0.789 18.702 1.00 70.38 176 PRO A O 1
ATOM 1338 N N . LYS A 1 177 ? -20.184 -2.626 19.992 1.00 60.62 177 LYS A N 1
ATOM 1339 C CA . LYS A 1 177 ? -21.607 -2.418 20.217 1.00 60.62 177 LYS A CA 1
ATOM 1340 C C . LYS A 1 177 ? -21.592 -1.200 21.106 1.00 60.62 177 LYS A C 1
ATOM 1342 O O . LYS A 1 177 ? -21.204 -1.331 22.263 1.00 60.62 177 LYS A O 1
ATOM 1347 N N . ASP A 1 178 ? -21.853 -0.042 20.521 1.00 54.25 178 ASP A N 1
ATOM 1348 C CA . ASP A 1 178 ? -22.176 1.134 21.274 1.00 54.25 178 ASP A CA 1
ATOM 1349 C C . ASP A 1 178 ? -23.371 0.656 22.095 1.00 54.25 178 ASP A C 1
ATOM 1351 O O . ASP A 1 178 ? -24.502 0.529 21.620 1.00 54.25 178 ASP A O 1
ATOM 1355 N N . GLU A 1 179 ? -23.086 0.263 23.338 1.00 52.75 179 GLU A N 1
ATOM 1356 C CA . GLU A 1 179 ? -23.918 0.647 24.454 1.00 52.75 179 GLU A CA 1
ATOM 1357 C C . GLU A 1 179 ? -24.370 2.055 24.069 1.00 52.75 179 GLU A C 1
ATOM 1359 O O . GLU A 1 179 ? -23.517 2.900 23.797 1.00 52.75 179 GLU A O 1
ATOM 1364 N N . GLY A 1 180 ? -25.662 2.226 23.783 1.00 56.38 180 GLY A N 1
ATOM 1365 C CA . GLY A 1 180 ? -26.117 3.323 22.931 1.00 56.38 180 GLY A CA 1
ATOM 1366 C C . GLY A 1 180 ? -25.743 4.715 23.465 1.00 56.38 180 GLY A C 1
ATOM 1367 O O . GLY A 1 180 ? -25.040 4.856 24.462 1.00 56.38 180 GLY A O 1
ATOM 1368 N N . PRO A 1 181 ? -26.309 5.799 22.922 1.00 57.94 181 PRO A N 1
ATOM 1369 C CA . PRO A 1 181 ? -26.099 7.154 23.455 1.00 57.94 181 PRO A CA 1
ATOM 1370 C C . PRO A 1 181 ? -26.461 7.337 24.952 1.00 57.94 181 PRO A C 1
ATOM 1372 O O . PRO A 1 181 ? -26.300 8.429 25.482 1.00 57.94 181 PRO A O 1
ATOM 1375 N N . PHE A 1 182 ? -26.920 6.283 25.640 1.00 59.72 182 PHE A N 1
ATOM 1376 C CA . PHE A 1 182 ? -27.203 6.175 27.070 1.00 59.72 182 PHE A CA 1
ATOM 1377 C C . PHE A 1 182 ? -26.218 5.279 27.860 1.00 59.72 182 PHE A C 1
ATOM 1379 O O . PHE A 1 182 ? -26.443 5.032 29.041 1.00 59.72 182 PHE A O 1
ATOM 1386 N N . ALA A 1 183 ? -25.125 4.782 27.275 1.00 61.38 183 ALA A N 1
ATOM 1387 C CA . ALA A 1 183 ? -24.111 3.998 28.000 1.00 61.38 183 ALA A CA 1
ATOM 1388 C C . ALA A 1 183 ? -23.447 4.797 29.115 1.00 61.38 183 ALA A C 1
ATOM 1390 O O . ALA A 1 183 ? -23.333 4.349 30.252 1.00 61.38 183 ALA A O 1
ATOM 1391 N N . TRP A 1 184 ? -23.105 6.045 28.798 1.00 64.69 184 TRP A N 1
ATOM 1392 C CA . TRP A 1 184 ? -22.593 6.985 29.781 1.00 64.69 184 TRP A CA 1
ATOM 1393 C C . TRP A 1 184 ? -23.619 7.248 30.890 1.00 64.69 184 TRP A C 1
ATOM 1395 O O . TRP A 1 184 ? -23.218 7.487 32.019 1.00 64.69 184 TRP A O 1
ATOM 1405 N N . PHE A 1 185 ? -24.929 7.158 30.610 1.00 71.56 185 PHE A N 1
ATOM 1406 C CA . PHE A 1 185 ? -25.971 7.227 31.639 1.00 71.56 185 PHE A CA 1
ATOM 1407 C C . PHE A 1 185 ? -25.948 6.001 32.549 1.00 71.56 185 PHE A C 1
ATOM 1409 O O . PHE A 1 185 ? -26.153 6.155 33.747 1.00 71.56 185 PHE A O 1
ATOM 1416 N N . ALA A 1 186 ? -25.695 4.804 32.018 1.00 72.06 186 ALA A N 1
ATOM 1417 C CA . ALA A 1 186 ? -25.559 3.602 32.835 1.00 72.06 186 ALA A CA 1
ATOM 1418 C C . ALA A 1 186 ? -24.330 3.688 33.756 1.00 72.06 186 ALA A C 1
ATOM 1420 O O . ALA A 1 186 ? -24.447 3.415 34.952 1.00 72.06 186 ALA A O 1
ATOM 1421 N N . ASP A 1 187 ? -23.194 4.158 33.235 1.00 74.69 187 ASP A N 1
ATOM 1422 C CA . ASP A 1 187 ? -21.971 4.377 34.019 1.00 74.69 187 ASP A CA 1
ATOM 1423 C C . ASP A 1 187 ? -22.142 5.502 35.055 1.00 74.69 187 ASP A C 1
ATOM 1425 O O . ASP A 1 187 ? -21.782 5.347 36.225 1.00 74.69 187 ASP A O 1
ATOM 1429 N N . LEU A 1 188 ? -22.775 6.616 34.670 1.00 79.50 188 LEU A N 1
ATOM 1430 C CA . LEU A 1 188 ? -23.077 7.726 35.575 1.00 79.50 188 LEU A CA 1
ATOM 1431 C C . LEU A 1 188 ? -24.062 7.299 36.669 1.00 79.50 188 LEU A C 1
ATOM 1433 O O . LEU A 1 188 ? -23.883 7.647 37.832 1.00 79.50 188 LEU A O 1
ATOM 1437 N N . TYR A 1 189 ? -25.080 6.510 36.325 1.00 82.19 189 TYR A N 1
ATOM 1438 C CA . TYR A 1 189 ? -26.045 5.978 37.283 1.00 82.19 189 TYR A CA 1
ATOM 1439 C C . TYR A 1 189 ? -25.389 4.990 38.255 1.00 82.19 189 TYR A C 1
ATOM 1441 O O . TYR A 1 189 ? -25.679 5.019 39.452 1.00 82.19 189 TYR A O 1
ATOM 1449 N N . GLY A 1 190 ? -24.460 4.159 37.772 1.00 82.75 190 GLY A N 1
ATOM 1450 C CA . GLY A 1 190 ? -23.636 3.289 38.611 1.00 82.75 190 GLY A CA 1
ATOM 1451 C C . GLY A 1 190 ? -22.763 4.077 39.591 1.00 82.75 190 GLY A C 1
ATOM 1452 O O . GLY A 1 190 ? -22.714 3.746 40.777 1.00 82.75 190 GLY A O 1
ATOM 1453 N N . TRP A 1 191 ? -22.133 5.157 39.125 1.00 85.50 191 TRP A N 1
ATOM 1454 C CA . TRP A 1 191 ? -21.350 6.061 39.970 1.00 85.50 191 TRP A CA 1
ATOM 1455 C C . TRP A 1 191 ? -22.215 6.780 41.019 1.00 85.50 191 TRP A C 1
ATOM 1457 O O . TRP A 1 191 ? -21.862 6.798 42.198 1.00 85.50 191 TRP A O 1
ATOM 1467 N N . VAL A 1 192 ? -23.386 7.294 40.627 1.00 84.31 192 VAL A N 1
ATOM 1468 C CA . VAL A 1 192 ? -24.342 7.950 41.539 1.00 84.31 192 VAL A CA 1
ATOM 1469 C C . VAL A 1 192 ? -24.854 6.981 42.606 1.00 84.31 192 VAL A C 1
ATOM 1471 O O . VAL A 1 192 ? -24.921 7.353 43.776 1.00 84.31 192 VAL A O 1
ATOM 1474 N N . LYS A 1 193 ? -25.171 5.730 42.246 1.00 86.56 193 LYS A N 1
ATOM 1475 C CA . LYS A 1 193 ? -25.571 4.706 43.224 1.00 86.56 193 LYS A CA 1
ATOM 1476 C C . LYS A 1 193 ? -24.486 4.450 44.266 1.00 86.56 193 LYS A C 1
ATOM 1478 O O . LYS A 1 193 ? -24.806 4.395 45.449 1.00 86.56 193 LYS A O 1
ATOM 1483 N N . LYS A 1 194 ? -23.221 4.353 43.845 1.00 81.62 194 LYS A N 1
ATOM 1484 C CA . LYS A 1 194 ? -22.096 4.181 44.776 1.00 81.62 194 LYS A CA 1
ATOM 1485 C C . LYS A 1 194 ? -21.924 5.378 45.709 1.00 81.62 194 LYS A C 1
ATOM 1487 O O . LYS A 1 194 ? -21.747 5.187 46.905 1.00 81.62 194 LYS A O 1
ATOM 1492 N N . MET A 1 195 ? -22.047 6.599 45.187 1.00 79.62 195 MET A N 1
ATOM 1493 C CA . MET A 1 195 ? -22.030 7.815 46.010 1.00 79.62 195 MET A CA 1
ATOM 1494 C C . MET A 1 195 ? -23.167 7.833 47.040 1.00 79.62 195 MET A C 1
ATOM 1496 O O . MET A 1 195 ? -22.954 8.224 48.183 1.00 79.62 195 MET A O 1
ATOM 1500 N N . LEU A 1 196 ? -24.367 7.381 46.663 1.00 75.25 196 LEU A N 1
ATOM 1501 C CA . LEU A 1 196 ? -25.515 7.272 47.568 1.00 75.25 196 LEU A CA 1
ATOM 1502 C C . LEU A 1 196 ? -25.322 6.207 48.655 1.00 75.25 196 LEU A C 1
ATOM 1504 O O . LEU A 1 196 ? -25.696 6.449 49.800 1.00 75.25 196 LEU A O 1
ATOM 1508 N N . GLU A 1 197 ? -24.725 5.059 48.333 1.00 78.19 197 GLU A N 1
ATOM 1509 C CA . GLU A 1 197 ? -24.382 4.033 49.330 1.00 78.19 197 GLU A CA 1
ATOM 1510 C C . GLU A 1 197 ? -23.318 4.526 50.320 1.00 78.19 197 GLU A C 1
ATOM 1512 O O . GLU A 1 197 ? -23.468 4.331 51.528 1.00 78.19 197 GLU A O 1
ATOM 1517 N N . GLU A 1 198 ? -22.285 5.228 49.846 1.00 73.19 198 GLU A N 1
ATOM 1518 C CA . GLU A 1 198 ? -21.281 5.826 50.732 1.00 73.19 198 GLU A CA 1
ATOM 1519 C C . GLU A 1 198 ? -21.875 6.938 51.608 1.00 73.19 198 GLU A C 1
ATOM 1521 O O . GLU A 1 198 ? -21.596 6.989 52.807 1.00 73.19 198 GLU A O 1
ATOM 1526 N N . LEU A 1 199 ? -22.761 7.779 51.061 1.00 74.94 199 LEU A N 1
ATOM 1527 C CA . LEU A 1 199 ? -23.496 8.792 51.826 1.00 74.94 199 LEU A CA 1
ATOM 1528 C C . LEU A 1 199 ? -24.425 8.176 52.878 1.00 74.94 199 LEU A C 1
ATOM 1530 O O . LEU A 1 199 ? -24.533 8.720 53.976 1.00 74.94 199 LEU A O 1
ATOM 1534 N N . ALA A 1 200 ? -25.071 7.046 52.587 1.00 69.62 200 ALA A N 1
ATOM 1535 C CA . ALA A 1 200 ? -25.916 6.345 53.552 1.00 69.62 200 ALA A CA 1
ATOM 1536 C C . ALA A 1 200 ? -25.096 5.783 54.727 1.00 69.62 200 ALA A C 1
ATOM 1538 O O . ALA A 1 200 ? -25.517 5.890 55.882 1.00 69.62 200 ALA A O 1
ATOM 1539 N N . LEU A 1 201 ? -23.897 5.255 54.458 1.00 70.75 201 LEU A N 1
ATOM 1540 C CA . LEU A 1 201 ? -22.962 4.813 55.498 1.00 70.75 201 LEU A CA 1
ATOM 1541 C C . LEU A 1 201 ? -22.457 5.989 56.350 1.00 70.75 201 LEU A C 1
ATOM 1543 O O . LEU A 1 201 ? -22.404 5.887 57.578 1.00 70.75 201 LEU A O 1
ATOM 1547 N N . LEU A 1 202 ? -22.154 7.129 55.724 1.00 72.56 202 LEU A N 1
ATOM 1548 C CA . LEU A 1 202 ? -21.715 8.350 56.410 1.00 72.56 202 LEU A CA 1
ATOM 1549 C C . LEU A 1 202 ? -22.829 8.976 57.267 1.00 72.56 202 LEU A C 1
ATOM 1551 O O . LEU A 1 202 ? -22.582 9.396 58.400 1.00 72.56 202 LEU A O 1
ATOM 1555 N N . ALA A 1 203 ? -24.068 8.983 56.773 1.00 67.62 203 ALA A N 1
ATOM 1556 C CA . ALA A 1 203 ? -25.238 9.426 57.529 1.00 67.62 203 ALA A CA 1
ATOM 1557 C C . ALA A 1 203 ? -25.534 8.500 58.722 1.00 67.62 203 ALA A C 1
ATOM 1559 O O . ALA A 1 203 ? -25.845 8.982 59.814 1.00 67.62 203 ALA A O 1
ATOM 1560 N N . GLY A 1 204 ? -25.366 7.184 58.551 1.00 65.50 204 GLY A N 1
ATOM 1561 C CA . GLY A 1 204 ? -25.448 6.212 59.642 1.00 65.50 204 GLY A CA 1
ATOM 1562 C C . GLY A 1 204 ? -24.411 6.475 60.738 1.00 65.50 204 GLY A C 1
ATOM 1563 O O . GLY A 1 204 ? -24.754 6.495 61.921 1.00 65.50 204 GLY A O 1
ATOM 1564 N N . ALA A 1 205 ? -23.163 6.767 60.362 1.00 69.12 205 ALA A N 1
ATOM 1565 C CA . ALA A 1 205 ? -22.106 7.111 61.314 1.00 69.12 205 ALA A CA 1
ATOM 1566 C C . ALA A 1 205 ? -22.413 8.407 62.092 1.00 69.12 205 ALA A C 1
ATOM 1568 O O . ALA A 1 205 ? -22.219 8.461 63.309 1.00 69.12 205 ALA A O 1
ATOM 1569 N N . LEU A 1 206 ? -22.957 9.431 61.426 1.00 71.31 206 LEU A N 1
ATOM 1570 C CA . LEU A 1 206 ? -23.378 10.681 62.071 1.00 71.31 206 LEU A CA 1
ATOM 1571 C C . LEU A 1 206 ? -24.533 10.480 63.061 1.00 71.31 206 LEU A C 1
ATOM 1573 O O . LEU A 1 206 ? -24.507 11.059 64.148 1.00 71.31 206 LEU A O 1
ATOM 1577 N N . ALA A 1 207 ? -25.514 9.634 62.734 1.00 68.31 207 ALA A N 1
ATOM 1578 C CA . ALA A 1 207 ? -26.616 9.311 63.640 1.00 68.31 207 ALA A CA 1
ATOM 1579 C C . ALA A 1 207 ? -26.123 8.619 64.924 1.00 68.31 207 ALA A C 1
ATOM 1581 O O . ALA A 1 207 ? -26.602 8.931 66.016 1.00 68.31 207 ALA A O 1
ATOM 1582 N N . VAL A 1 208 ? -25.117 7.742 64.818 1.00 72.38 208 VAL A N 1
ATOM 1583 C CA . VAL A 1 208 ? -24.486 7.094 65.980 1.00 72.38 208 VAL A CA 1
ATOM 1584 C C . VAL A 1 208 ? -23.752 8.114 66.852 1.00 72.38 208 VAL A C 1
ATOM 1586 O O . VAL A 1 208 ? -23.924 8.101 68.070 1.00 72.38 208 VAL A O 1
ATOM 1589 N N . ILE A 1 209 ? -22.982 9.030 66.256 1.00 76.38 209 ILE A N 1
ATOM 1590 C CA . ILE A 1 209 ? -22.244 10.069 66.996 1.00 76.38 209 ILE A CA 1
ATOM 1591 C C . ILE A 1 209 ? -23.209 11.017 67.721 1.00 76.38 209 ILE A C 1
ATOM 1593 O O . ILE A 1 209 ? -23.014 11.306 68.903 1.00 76.38 209 ILE A O 1
ATOM 1597 N N . LEU A 1 210 ? -24.275 11.466 67.051 1.00 74.44 210 LEU A N 1
ATOM 1598 C CA . LEU A 1 210 ? -25.296 12.325 67.658 1.00 74.44 210 LEU A CA 1
ATOM 1599 C C . LEU A 1 210 ? -26.067 11.601 68.770 1.00 74.44 210 LEU A C 1
ATOM 1601 O O . LEU A 1 210 ? -26.316 12.195 69.819 1.00 74.44 210 LEU A O 1
ATOM 1605 N N . GLY A 1 211 ? -26.382 10.316 68.585 1.00 75.94 211 GLY A N 1
ATOM 1606 C CA . GLY A 1 211 ? -26.978 9.475 69.623 1.00 75.94 211 GLY A CA 1
ATOM 1607 C C . GLY A 1 211 ? -26.075 9.329 70.853 1.00 75.94 211 GLY A C 1
ATOM 1608 O O . GLY A 1 211 ? -26.539 9.499 71.981 1.00 75.94 211 GLY A O 1
ATOM 1609 N N . LEU A 1 212 ? -24.772 9.095 70.653 1.00 79.06 212 LEU A N 1
ATOM 1610 C CA . LEU A 1 212 ? -23.788 9.010 71.738 1.00 79.06 212 LEU A CA 1
ATOM 1611 C C . LEU A 1 212 ? -23.642 10.341 72.487 1.00 79.06 212 LEU A C 1
ATOM 1613 O O . LEU A 1 212 ? -23.559 10.356 73.715 1.00 79.06 212 LEU A O 1
ATOM 1617 N N . TRP A 1 213 ? -23.646 11.461 71.763 1.00 85.00 213 TRP A N 1
ATOM 1618 C CA . TRP A 1 213 ? -23.546 12.795 72.351 1.00 85.00 213 TRP A CA 1
ATOM 1619 C C . TRP A 1 213 ? -24.791 13.162 73.167 1.00 85.00 213 TRP A C 1
ATOM 1621 O O . TRP A 1 213 ? -24.672 13.662 74.288 1.00 85.00 213 TRP A O 1
ATOM 1631 N N . ALA A 1 214 ? -25.986 12.851 72.655 1.00 79.25 214 ALA A N 1
ATOM 1632 C CA . ALA A 1 214 ? -27.238 13.028 73.383 1.00 79.25 214 ALA A CA 1
ATOM 1633 C C . ALA A 1 214 ? -27.269 12.178 74.665 1.00 79.25 214 ALA A C 1
ATOM 1635 O O . ALA A 1 214 ? -27.566 12.708 75.736 1.00 79.25 214 ALA A O 1
ATOM 1636 N N . ALA A 1 215 ? -26.871 10.903 74.581 1.00 77.12 215 ALA A N 1
ATOM 1637 C CA . ALA A 1 215 ? -26.797 10.001 75.731 1.00 77.12 215 ALA A CA 1
ATOM 1638 C C . ALA A 1 215 ? -25.776 10.465 76.789 1.00 77.12 215 ALA A C 1
ATOM 1640 O O . ALA A 1 215 ? -26.037 10.376 77.993 1.00 77.12 215 ALA A O 1
ATOM 1641 N N . TRP A 1 216 ? -24.626 10.998 76.362 1.00 78.06 216 TRP A N 1
ATOM 1642 C CA . TRP A 1 216 ? -23.619 11.568 77.262 1.00 78.06 216 TRP A CA 1
ATOM 1643 C C . TRP A 1 216 ? -24.135 12.825 77.974 1.00 78.06 216 TRP A C 1
ATOM 1645 O O . TRP A 1 216 ? -23.986 12.959 79.190 1.00 78.06 216 TRP A O 1
ATOM 1655 N N . LYS A 1 217 ? -24.831 13.707 77.248 1.00 75.75 217 LYS A N 1
ATOM 1656 C CA . LYS A 1 217 ? -25.418 14.927 77.812 1.00 75.75 217 LYS A CA 1
ATOM 1657 C C . LYS A 1 217 ? -26.511 14.618 78.839 1.00 75.75 217 LYS A C 1
ATOM 1659 O O . LYS A 1 217 ? -26.529 15.234 79.899 1.00 75.75 217 LYS A O 1
ATOM 1664 N N . THR A 1 218 ? -27.365 13.624 78.584 1.00 73.62 218 THR A N 1
ATOM 1665 C CA . THR A 1 218 ? -28.386 13.196 79.556 1.00 73.62 218 THR A CA 1
ATOM 1666 C C . THR A 1 218 ? -27.787 12.525 80.791 1.00 73.62 218 THR A C 1
ATOM 1668 O O . THR A 1 218 ? -28.322 12.685 81.884 1.00 73.62 218 THR A O 1
ATOM 1671 N N . ARG A 1 219 ? -26.649 11.825 80.659 1.00 63.25 219 ARG A N 1
ATOM 1672 C CA . ARG A 1 219 ? -25.947 11.215 81.803 1.00 63.25 219 ARG A CA 1
ATOM 1673 C C . ARG A 1 219 ? -25.330 12.254 82.739 1.00 63.25 219 ARG A C 1
ATOM 1675 O O . ARG A 1 219 ? -25.432 12.097 83.950 1.00 63.25 219 ARG A O 1
ATOM 1682 N N . ASN A 1 220 ? -24.765 13.336 82.205 1.00 58.25 220 ASN A N 1
ATOM 1683 C CA . ASN A 1 220 ? -24.194 14.406 83.032 1.00 58.25 220 ASN A CA 1
ATOM 1684 C C . ASN A 1 220 ? -25.254 15.277 83.729 1.00 58.25 220 ASN A C 1
ATOM 1686 O O . ASN A 1 220 ? -24.935 15.948 84.706 1.00 58.25 220 ASN A O 1
ATOM 1690 N N . SER A 1 221 ? -26.512 15.245 83.279 1.00 53.09 221 SER A N 1
ATOM 1691 C CA . SER A 1 221 ? -27.631 15.928 83.947 1.00 53.09 221 SER A CA 1
ATOM 1692 C C . SER A 1 221 ? -28.362 15.064 84.984 1.00 53.09 221 SER A C 1
ATOM 1694 O O . SER A 1 221 ? -29.248 15.573 85.662 1.00 53.09 221 SER A O 1
ATOM 1696 N N . ALA A 1 222 ? -27.991 13.789 85.143 1.00 50.25 222 ALA A N 1
ATOM 1697 C CA . ALA A 1 222 ? -28.612 12.869 86.101 1.00 50.25 222 ALA A CA 1
ATOM 1698 C C . ALA A 1 222 ? -27.779 12.631 87.379 1.00 50.25 222 ALA A C 1
ATOM 1700 O O . ALA A 1 222 ? -28.160 11.812 88.212 1.00 50.25 222 ALA A O 1
ATOM 1701 N N . SER A 1 223 ? -26.681 13.366 87.589 1.00 48.53 223 SER A N 1
ATOM 1702 C CA . SER A 1 223 ? -25.927 13.346 88.855 1.00 48.53 223 SER A CA 1
ATOM 1703 C C . SER A 1 223 ? -26.477 14.374 89.848 1.00 48.53 223 SER A C 1
ATOM 1705 O O . SER A 1 223 ? -25.783 15.305 90.245 1.00 48.53 223 SER A O 1
ATOM 1707 N N . ALA A 1 224 ? -27.746 14.221 90.231 1.00 47.44 224 ALA A N 1
ATOM 1708 C CA . ALA A 1 224 ? -28.340 14.935 91.361 1.00 47.44 224 ALA A CA 1
ATOM 1709 C C . ALA A 1 224 ? -29.513 14.152 91.981 1.00 47.44 224 ALA A C 1
ATOM 1711 O O . ALA A 1 224 ? -30.573 14.721 92.200 1.00 47.44 224 ALA A O 1
ATOM 1712 N N . ALA A 1 225 ? -29.355 12.851 92.250 1.00 50.66 225 ALA A N 1
ATOM 1713 C CA . ALA A 1 225 ? -30.144 12.163 93.279 1.00 50.66 225 ALA A CA 1
ATOM 1714 C C . ALA A 1 225 ? -29.575 10.769 93.603 1.00 50.66 225 ALA A C 1
ATOM 1716 O O . ALA A 1 225 ? -29.527 9.897 92.743 1.00 50.66 225 ALA A O 1
ATOM 1717 N N . ASN A 1 226 ? -29.270 10.576 94.889 1.00 40.31 226 ASN A N 1
ATOM 1718 C CA . ASN A 1 226 ? -29.194 9.311 95.634 1.00 40.31 226 ASN A CA 1
ATOM 1719 C C . ASN A 1 226 ? -27.930 8.427 95.544 1.00 40.31 226 ASN A C 1
ATOM 1721 O O . ASN A 1 226 ? -27.798 7.526 94.723 1.00 40.31 226 ASN A O 1
ATOM 1725 N N . LEU A 1 227 ? -27.073 8.619 96.553 1.00 43.78 227 LEU A N 1
ATOM 1726 C CA . LEU A 1 227 ? -26.495 7.551 97.396 1.00 43.78 227 LEU A CA 1
ATOM 1727 C C . LEU A 1 227 ? -27.547 7.155 98.474 1.00 43.78 227 LEU A C 1
ATOM 1729 O O . LEU A 1 227 ? -28.360 8.033 98.777 1.00 43.78 227 LEU A O 1
ATOM 1733 N N . PRO A 1 228 ? -27.557 5.943 99.100 1.00 54.66 228 PRO A N 1
ATOM 1734 C CA . PRO A 1 228 ? -26.354 5.337 99.697 1.00 54.66 228 PRO A CA 1
ATOM 1735 C C . PRO A 1 228 ? -26.230 3.783 99.797 1.00 54.66 228 PRO A C 1
ATOM 1737 O O . PRO A 1 228 ? -27.177 3.019 99.654 1.00 54.66 228 PRO A O 1
ATOM 1740 N N . SER A 1 229 ? -25.003 3.390 100.190 1.00 43.16 229 SER A N 1
ATOM 1741 C CA . SER A 1 229 ? -24.585 2.356 101.176 1.00 43.16 229 SER A CA 1
ATOM 1742 C C . SER A 1 229 ? -24.541 0.835 100.885 1.00 43.16 229 SER A C 1
ATOM 1744 O O . SER A 1 229 ? -25.539 0.143 101.017 1.00 43.16 229 SER A O 1
ATOM 1746 N N . SER A 1 230 ? -23.281 0.353 100.796 1.00 43.88 230 SER A N 1
ATOM 1747 C CA . SER A 1 230 ? -22.661 -0.886 101.353 1.00 43.88 230 SER A CA 1
ATOM 1748 C C . SER A 1 230 ? -23.155 -2.258 100.835 1.00 43.88 230 SER A C 1
ATOM 1750 O O . SER A 1 230 ? -24.275 -2.370 100.382 1.00 43.88 230 SER A O 1
ATOM 1752 N N . THR A 1 231 ? -22.411 -3.370 100.840 1.00 43.72 231 THR A N 1
ATOM 1753 C CA . THR A 1 231 ? -21.224 -3.800 101.596 1.00 43.72 231 THR A CA 1
ATOM 1754 C C . THR A 1 231 ? -20.561 -4.980 100.852 1.00 43.72 231 THR A C 1
ATOM 1756 O O . THR A 1 231 ? -21.264 -5.830 100.323 1.00 43.72 231 THR A O 1
ATOM 1759 N N . GLY A 1 232 ? -19.229 -5.090 100.923 1.00 43.62 232 GLY A N 1
ATOM 1760 C CA . GLY A 1 232 ? -18.557 -6.368 101.215 1.00 43.62 232 GLY A CA 1
ATOM 1761 C C . GLY A 1 232 ? -18.194 -7.355 100.088 1.00 43.62 232 GLY A C 1
ATOM 1762 O O . GLY A 1 232 ? -19.059 -7.948 99.457 1.00 43.62 232 GLY A O 1
ATOM 1763 N N . THR A 1 233 ? -16.893 -7.685 100.067 1.00 39.75 233 THR A N 1
ATOM 1764 C CA . THR A 1 233 ? -16.293 -9.021 99.805 1.00 39.75 233 THR A CA 1
ATOM 1765 C C . THR A 1 233 ? -15.517 -9.215 98.486 1.00 39.75 233 THR A C 1
ATOM 1767 O O . THR A 1 233 ? -16.042 -9.634 97.462 1.00 39.75 233 THR A O 1
ATOM 1770 N N . SER A 1 234 ? -14.209 -8.946 98.583 1.00 44.59 234 SER A N 1
ATOM 1771 C CA . SER A 1 234 ? -13.059 -9.490 97.817 1.00 44.59 234 SER A CA 1
ATOM 1772 C C . SER A 1 234 ? -12.812 -10.996 98.114 1.00 44.59 234 SER A C 1
ATOM 1774 O O . SER A 1 234 ? -13.411 -11.460 99.086 1.00 44.59 234 SER A O 1
ATOM 1776 N N . PRO A 1 235 ? -11.827 -11.745 97.528 1.00 65.69 235 PRO A N 1
ATOM 1777 C CA . PRO A 1 235 ? -10.980 -11.648 96.298 1.00 65.69 235 PRO A CA 1
ATOM 1778 C C . PRO A 1 235 ? -10.824 -13.067 95.610 1.00 65.69 235 PRO A C 1
ATOM 1780 O O . PRO A 1 235 ? -11.764 -13.847 95.744 1.00 65.69 235 PRO A O 1
ATOM 1783 N N . PRO A 1 236 ? -9.679 -13.555 95.034 1.00 63.00 236 PRO A N 1
ATOM 1784 C CA . PRO A 1 236 ? -8.579 -12.991 94.211 1.00 63.00 236 PRO A CA 1
ATOM 1785 C C . PRO A 1 236 ? -8.284 -13.778 92.886 1.00 63.00 236 PRO A C 1
ATOM 1787 O O . PRO A 1 236 ? -8.790 -14.868 92.654 1.00 63.00 236 PRO A O 1
ATOM 1790 N N . ALA A 1 237 ? -7.298 -13.264 92.130 1.00 42.34 237 ALA A N 1
ATOM 1791 C CA . ALA A 1 237 ? -6.140 -13.996 91.565 1.00 42.34 237 ALA A CA 1
ATOM 1792 C C . ALA A 1 237 ? -6.051 -14.324 90.057 1.00 42.34 237 ALA A C 1
ATOM 1794 O O . ALA A 1 237 ? -6.929 -14.926 89.450 1.00 42.34 237 ALA A O 1
ATOM 1795 N N . SER A 1 238 ? -4.817 -14.090 89.576 1.00 43.91 238 SER A N 1
ATOM 1796 C CA . SER A 1 238 ? -4.118 -14.638 88.396 1.00 43.91 238 SER A CA 1
ATOM 1797 C C . SER A 1 238 ? -4.562 -14.100 87.029 1.00 43.91 238 SER A C 1
ATOM 1799 O O . SER A 1 238 ? -5.743 -13.984 86.758 1.00 43.91 238 SER A O 1
ATOM 1801 N N . GLY A 1 239 ? -3.694 -13.714 86.097 1.00 37.81 239 GLY A N 1
ATOM 1802 C CA . GLY A 1 239 ? -2.250 -13.883 85.953 1.00 37.81 239 GLY A CA 1
ATOM 1803 C C . GLY A 1 239 ? -1.941 -14.080 84.460 1.00 37.81 239 GLY A C 1
ATOM 1804 O O . GLY A 1 239 ? -2.695 -14.758 83.774 1.00 37.81 239 GLY A O 1
ATOM 1805 N N . GLY A 1 240 ? -0.834 -13.510 83.976 1.00 42.12 240 GLY A N 1
ATOM 1806 C CA . GLY A 1 240 ? -0.214 -13.847 82.682 1.00 42.12 240 GLY A CA 1
ATOM 1807 C C . GLY A 1 240 ? -0.377 -12.760 81.605 1.00 42.12 240 GLY A C 1
ATOM 1808 O O . GLY A 1 240 ? -1.486 -12.471 81.184 1.00 42.12 240 GLY A O 1
ATOM 1809 N N . SER A 1 241 ? 0.634 -11.959 81.250 1.00 46.62 241 SER A N 1
ATOM 1810 C CA . SER A 1 241 ? 1.963 -12.234 80.657 1.00 46.62 241 SER A CA 1
ATOM 1811 C C . SER A 1 241 ? 1.971 -12.182 79.121 1.00 46.62 241 SER A C 1
ATOM 1813 O O . SER A 1 241 ? 1.448 -13.066 78.459 1.00 46.62 241 SER A O 1
ATOM 1815 N N . ALA A 1 242 ? 2.599 -11.113 78.619 1.00 47.59 242 ALA A N 1
ATOM 1816 C CA . ALA A 1 242 ? 3.590 -11.012 77.537 1.00 47.59 242 ALA A CA 1
ATOM 1817 C C . ALA A 1 242 ? 3.642 -12.030 76.368 1.00 47.59 242 ALA A C 1
ATOM 1819 O O . ALA A 1 242 ? 3.716 -13.237 76.566 1.00 47.59 242 ALA A O 1
ATOM 1820 N N . GLY A 1 243 ? 3.827 -11.473 75.160 1.00 42.84 243 GLY A N 1
ATOM 1821 C CA . GLY A 1 243 ? 4.325 -12.113 73.924 1.00 42.84 243 GLY A CA 1
ATOM 1822 C C . GLY A 1 243 ? 3.720 -11.394 72.708 1.00 42.84 243 GLY A C 1
ATOM 1823 O O . GLY A 1 243 ? 2.518 -11.477 72.514 1.00 42.84 243 GLY A O 1
ATOM 1824 N N . GLN A 1 244 ? 4.371 -10.499 71.952 1.00 50.25 244 GLN A N 1
ATOM 1825 C CA . GLN A 1 244 ? 5.602 -10.603 71.146 1.00 50.25 244 GLN A CA 1
ATOM 1826 C C . GLN A 1 244 ? 5.653 -11.828 70.214 1.00 50.25 244 GLN A C 1
ATOM 1828 O O . GLN A 1 244 ? 5.965 -12.917 70.672 1.00 50.25 244 GLN A O 1
ATOM 1833 N N . GLN A 1 245 ? 5.397 -11.599 68.915 1.00 49.81 245 GLN A N 1
ATOM 1834 C CA . GLN A 1 245 ? 5.977 -12.228 67.701 1.00 49.81 245 GLN A CA 1
ATOM 1835 C C . GLN A 1 245 ? 5.188 -11.660 66.495 1.00 49.81 245 GLN A C 1
ATOM 1837 O O . GLN A 1 245 ? 3.969 -11.747 66.489 1.00 49.81 245 GLN A O 1
ATOM 1842 N N . ALA A 1 246 ? 5.707 -10.907 65.516 1.00 51.78 246 ALA A N 1
ATOM 1843 C CA . ALA A 1 246 ? 6.919 -11.015 64.697 1.00 51.78 246 ALA A CA 1
ATOM 1844 C C . ALA A 1 246 ? 7.010 -12.341 63.923 1.00 51.78 246 ALA A C 1
ATOM 1846 O O . ALA A 1 246 ? 7.639 -13.276 64.398 1.00 51.78 246 ALA A O 1
ATOM 1847 N N . GLN A 1 247 ? 6.386 -12.389 62.739 1.00 51.50 247 GLN A N 1
ATOM 1848 C CA . GLN A 1 247 ? 6.594 -13.327 61.619 1.00 51.50 247 GLN A CA 1
ATOM 1849 C C . GLN A 1 247 ? 5.687 -12.847 60.463 1.00 51.50 247 GLN A C 1
ATOM 1851 O O . GLN A 1 247 ? 4.582 -12.390 60.710 1.00 51.50 247 GLN A O 1
ATOM 1856 N N . GLY A 1 248 ? 6.049 -12.868 59.187 1.00 44.16 248 GLY A N 1
ATOM 1857 C CA . GLY A 1 248 ? 7.229 -13.398 58.540 1.00 44.16 248 GLY A CA 1
ATOM 1858 C C . GLY A 1 248 ? 7.208 -13.002 57.063 1.00 44.16 248 GLY A C 1
ATOM 1859 O O . GLY A 1 248 ? 6.162 -12.807 56.448 1.00 44.16 248 GLY A O 1
ATOM 1860 N N . VAL A 1 249 ? 8.413 -12.864 56.530 1.00 52.31 249 VAL A N 1
ATOM 1861 C CA . VAL A 1 249 ? 8.739 -12.785 55.112 1.00 52.31 249 VAL A CA 1
ATOM 1862 C C . VAL A 1 249 ? 8.273 -14.071 54.422 1.00 52.31 249 VAL A C 1
ATOM 1864 O O . VAL A 1 249 ? 8.681 -15.154 54.831 1.00 52.31 249 VAL A O 1
ATOM 1867 N N . GLN A 1 250 ? 7.501 -13.966 53.338 1.00 53.66 250 GLN A N 1
ATOM 1868 C CA . GLN A 1 250 ? 7.485 -14.996 52.297 1.00 53.66 250 GLN A CA 1
ATOM 1869 C C . GLN A 1 250 ? 7.757 -14.372 50.931 1.00 53.66 250 GLN A C 1
ATOM 1871 O O . GLN A 1 250 ? 6.902 -13.845 50.227 1.00 53.66 250 GLN A O 1
ATOM 1876 N N . GLN A 1 251 ? 9.042 -14.440 50.619 1.00 53.69 251 GLN A N 1
ATOM 1877 C CA . GLN A 1 251 ? 9.656 -14.399 49.312 1.00 53.69 251 GLN A CA 1
ATOM 1878 C C . GLN A 1 251 ? 9.403 -15.765 48.657 1.00 53.69 251 GLN A C 1
ATOM 1880 O O . GLN A 1 251 ? 9.897 -16.766 49.171 1.00 53.69 251 GLN A O 1
ATOM 1885 N N . GLN A 1 252 ? 8.659 -15.844 47.546 1.00 55.53 252 GLN A N 1
ATOM 1886 C CA . GLN A 1 252 ? 8.621 -17.085 46.768 1.00 55.53 252 GLN A CA 1
ATOM 1887 C C . GLN A 1 252 ? 8.371 -16.870 45.261 1.00 55.53 252 GLN A C 1
ATOM 1889 O O . GLN A 1 252 ? 7.263 -16.578 44.834 1.00 55.53 252 GLN A O 1
ATOM 1894 N N . GLN A 1 253 ? 9.464 -17.081 44.507 1.00 58.06 253 GLN A N 1
ATOM 1895 C CA . GLN A 1 253 ? 9.573 -17.750 43.192 1.00 58.06 253 GLN A CA 1
ATOM 1896 C C . GLN A 1 253 ? 8.915 -17.045 41.985 1.00 58.06 253 GLN A C 1
ATOM 1898 O O . GLN A 1 253 ? 7.706 -16.955 41.863 1.00 58.06 253 GLN A O 1
ATOM 1903 N N . SER A 1 254 ? 9.668 -16.436 41.060 1.00 53.84 254 SER A N 1
ATOM 1904 C CA . SER A 1 254 ? 10.549 -17.078 40.060 1.00 53.84 254 SER A CA 1
ATOM 1905 C C . SER A 1 254 ? 9.884 -18.247 39.325 1.00 53.84 254 SER A C 1
ATOM 1907 O O . SER A 1 254 ? 9.982 -19.387 39.764 1.00 53.84 254 SER A O 1
ATOM 1909 N N . ALA A 1 255 ? 9.279 -17.963 38.168 1.00 57.41 255 ALA A N 1
ATOM 1910 C CA . ALA A 1 255 ? 9.042 -18.956 37.126 1.00 57.41 255 ALA A CA 1
ATOM 1911 C C . ALA A 1 255 ? 9.419 -18.370 35.760 1.00 57.41 255 ALA A C 1
ATOM 1913 O O . ALA A 1 255 ? 8.718 -17.559 35.158 1.00 57.41 255 ALA A O 1
ATOM 1914 N N . THR A 1 256 ? 10.596 -18.797 35.325 1.00 50.50 256 THR A N 1
ATOM 1915 C CA . THR A 1 256 ? 11.168 -18.720 33.988 1.00 50.50 256 THR A CA 1
ATOM 1916 C C . THR A 1 256 ? 10.247 -19.415 32.983 1.00 50.50 256 THR A C 1
ATOM 1918 O O . THR A 1 256 ? 9.935 -20.590 33.155 1.00 50.50 256 THR A O 1
ATOM 1921 N N . ALA A 1 257 ? 9.866 -18.736 31.900 1.00 53.50 257 ALA A N 1
ATOM 1922 C CA . ALA A 1 257 ? 9.317 -19.387 30.711 1.00 53.50 257 ALA A CA 1
ATOM 1923 C C . ALA A 1 257 ? 10.228 -19.101 29.512 1.00 53.50 257 ALA A C 1
ATOM 1925 O O . ALA A 1 257 ? 9.997 -18.205 28.702 1.00 53.50 257 ALA A O 1
ATOM 1926 N N . THR A 1 258 ? 11.297 -19.890 29.431 1.00 45.53 258 THR A N 1
ATOM 1927 C CA . THR A 1 258 ? 12.075 -20.121 28.215 1.00 45.53 258 THR A CA 1
ATOM 1928 C C . THR A 1 258 ? 11.176 -20.851 27.220 1.00 45.53 258 THR A C 1
ATOM 1930 O O . THR A 1 258 ? 10.845 -22.012 27.438 1.00 45.53 258 THR A O 1
ATOM 1933 N N . THR A 1 259 ? 10.774 -20.197 26.129 1.00 51.34 259 THR A N 1
ATOM 1934 C CA . THR A 1 259 ? 10.192 -20.904 24.977 1.00 51.34 259 THR A CA 1
ATOM 1935 C C . THR A 1 259 ? 11.242 -20.984 23.880 1.00 51.34 259 THR A C 1
ATOM 1937 O O . THR A 1 259 ? 11.451 -20.044 23.117 1.00 51.34 259 THR A O 1
ATOM 1940 N N . THR A 1 260 ? 11.915 -22.130 23.845 1.00 49.91 260 THR A N 1
ATOM 1941 C CA . THR A 1 260 ? 12.755 -22.600 22.744 1.00 49.91 260 THR A CA 1
ATOM 1942 C C . THR A 1 260 ? 11.917 -23.544 21.889 1.00 49.91 260 THR A C 1
ATOM 1944 O O . THR A 1 260 ? 11.520 -24.599 22.374 1.00 49.91 260 THR A O 1
ATOM 1947 N N . THR A 1 261 ? 11.659 -23.214 20.623 1.00 53.22 261 THR A N 1
ATOM 1948 C CA . THR A 1 261 ? 11.305 -24.186 19.563 1.00 53.22 261 THR A CA 1
ATOM 1949 C C . THR A 1 261 ? 11.624 -23.509 18.220 1.00 53.22 261 THR A C 1
ATOM 1951 O O . THR A 1 261 ? 10.971 -22.542 17.849 1.00 53.22 261 THR A O 1
ATOM 1954 N N . SER A 1 262 ? 12.788 -23.733 17.603 1.00 52.59 262 SER A N 1
ATOM 1955 C CA . SER A 1 262 ? 13.196 -24.902 16.802 1.00 52.59 262 SER A CA 1
ATOM 1956 C C . SER A 1 262 ? 12.273 -25.181 15.617 1.00 52.59 262 SER A C 1
ATOM 1958 O O . SER A 1 262 ? 11.220 -25.782 15.783 1.00 52.59 262 SER A O 1
ATOM 1960 N N . SER A 1 263 ? 12.699 -24.820 14.406 1.00 55.56 263 SER A N 1
ATOM 1961 C CA . SER A 1 263 ? 12.851 -25.781 13.298 1.00 55.56 263 SER A CA 1
ATOM 1962 C C . SER A 1 263 ? 13.295 -25.066 12.024 1.00 55.56 263 SER A C 1
ATOM 1964 O O . SER A 1 263 ? 12.582 -24.269 11.419 1.00 55.56 263 SER A O 1
ATOM 1966 N N . ALA A 1 264 ? 14.526 -25.381 11.630 1.00 48.62 264 ALA A N 1
ATOM 1967 C CA . ALA A 1 264 ? 14.994 -25.252 10.268 1.00 48.62 264 ALA A CA 1
ATOM 1968 C C . ALA A 1 264 ? 14.166 -26.181 9.367 1.00 48.62 264 ALA A C 1
ATOM 1970 O O . ALA A 1 264 ? 13.898 -27.323 9.731 1.00 48.62 264 ALA A O 1
ATOM 1971 N N . THR A 1 265 ? 13.787 -25.704 8.186 1.00 54.97 265 THR A N 1
ATOM 1972 C CA . THR A 1 265 ? 13.383 -26.566 7.072 1.00 54.97 265 THR A CA 1
ATOM 1973 C C . THR A 1 265 ? 14.359 -26.297 5.939 1.00 54.97 265 THR A C 1
ATOM 1975 O O . THR A 1 265 ? 14.291 -25.266 5.271 1.00 54.97 265 THR A O 1
ATOM 1978 N N . SER A 1 266 ? 15.321 -27.207 5.791 1.00 53.78 266 SER A N 1
ATOM 1979 C CA . SER A 1 266 ? 16.013 -27.453 4.532 1.00 53.78 266 SER A CA 1
ATOM 1980 C C . SER A 1 266 ? 15.057 -28.222 3.616 1.00 53.78 266 SER A C 1
ATOM 1982 O O . SER A 1 266 ? 14.297 -29.070 4.081 1.00 53.78 266 SER A O 1
ATOM 1984 N N . GLY A 1 267 ? 15.047 -27.915 2.321 1.00 46.62 267 GLY A N 1
ATOM 1985 C CA . GLY A 1 267 ? 14.117 -28.573 1.407 1.00 46.62 267 GLY A CA 1
ATOM 1986 C C . GLY A 1 267 ? 14.309 -28.197 -0.054 1.00 46.62 267 GLY A C 1
ATOM 1987 O O . GLY A 1 267 ? 13.550 -27.399 -0.583 1.00 46.62 267 GLY A O 1
ATOM 1988 N N . ASN A 1 268 ? 15.325 -28.818 -0.653 1.00 56.91 268 ASN A N 1
ATOM 1989 C CA . ASN A 1 268 ? 15.428 -29.287 -2.037 1.00 56.91 268 ASN A CA 1
ATOM 1990 C C . ASN A 1 268 ? 15.180 -28.338 -3.224 1.00 56.91 268 ASN A C 1
ATOM 1992 O O . ASN A 1 268 ? 14.054 -28.052 -3.620 1.00 56.91 268 ASN A O 1
ATOM 1996 N N . SER A 1 269 ? 16.288 -28.059 -3.918 1.00 48.00 269 SER A N 1
ATOM 1997 C CA . SER A 1 269 ? 16.349 -27.912 -5.374 1.00 48.00 269 SER A CA 1
ATOM 1998 C C . SER A 1 269 ? 15.996 -29.225 -6.084 1.00 48.00 269 SER A C 1
ATOM 2000 O O . SER A 1 269 ? 16.529 -30.270 -5.710 1.00 48.00 269 SER A O 1
ATOM 2002 N N . PRO A 1 270 ? 15.248 -29.168 -7.194 1.00 66.81 270 PRO A N 1
ATOM 2003 C CA . PRO A 1 270 ? 15.418 -30.092 -8.297 1.00 66.81 270 PRO A CA 1
ATOM 2004 C C . PRO A 1 270 ? 16.081 -29.369 -9.472 1.00 66.81 270 PRO A C 1
ATOM 2006 O O . PRO A 1 270 ? 15.518 -28.478 -10.106 1.00 66.81 270 PRO A O 1
ATOM 2009 N N . SER A 1 271 ? 17.307 -29.788 -9.752 1.00 59.81 271 SER A N 1
ATOM 2010 C CA . SER A 1 271 ? 17.930 -29.718 -11.066 1.00 59.81 271 SER A CA 1
ATOM 2011 C C . SER A 1 271 ? 17.124 -30.578 -12.043 1.00 59.81 271 SER A C 1
ATOM 2013 O O . SER A 1 271 ? 17.033 -31.790 -11.858 1.00 59.81 271 SER A O 1
ATOM 2015 N N . GLY A 1 272 ? 16.544 -29.954 -13.065 1.00 53.75 272 GLY A N 1
ATOM 2016 C CA . GLY A 1 272 ? 15.912 -30.635 -14.191 1.00 53.75 272 GLY A CA 1
ATOM 2017 C C . GLY A 1 272 ? 16.522 -30.144 -15.495 1.00 53.75 272 GLY A C 1
ATOM 2018 O O . GLY A 1 272 ? 16.088 -29.135 -16.036 1.00 53.75 272 GLY A O 1
ATOM 2019 N N . THR A 1 273 ? 17.556 -30.844 -15.949 1.00 64.06 273 THR A N 1
ATOM 2020 C CA . THR A 1 273 ? 18.053 -30.854 -17.328 1.00 64.06 273 THR A CA 1
ATOM 2021 C C . THR A 1 273 ? 17.292 -31.907 -18.124 1.00 64.06 273 THR A C 1
ATOM 2023 O O . THR A 1 273 ? 17.314 -33.076 -17.735 1.00 64.06 273 THR A O 1
ATOM 2026 N N . ALA A 1 274 ? 16.691 -31.502 -19.239 1.00 58.59 274 ALA A N 1
ATOM 2027 C CA . ALA A 1 274 ? 16.643 -32.248 -20.495 1.00 58.59 274 ALA A CA 1
ATOM 2028 C C . ALA A 1 274 ? 16.397 -31.243 -21.624 1.00 58.59 274 ALA A C 1
ATOM 2030 O O . ALA A 1 274 ? 15.475 -30.413 -21.455 1.00 58.59 274 ALA A O 1
#

Radius of gyration: 41.74 Å; chai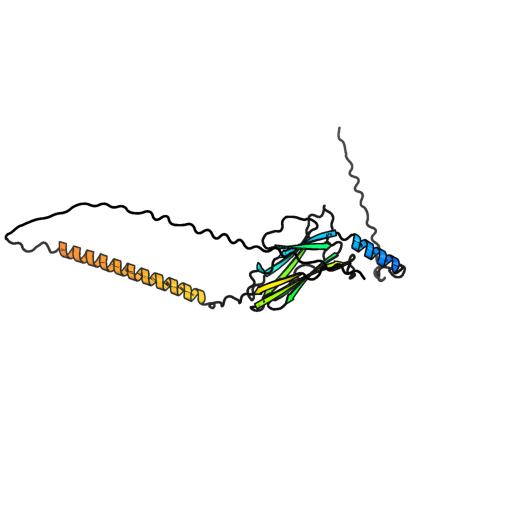ns: 1; bounding box: 72×79×140 Å

Secondary structure (DSSP, 8-state):
--------------------TTS------TTS-HHHHHHHHHHHHHH-EEEEEEEE-GGGS--BTT--EEEEEEEESS--PPPTTEEEEEEEE-EEEEEEEEEEESEEEEE-S-SEEEE---TT--PPEEEEEEEEE-SSEEEEEEEEEEEESTTSS-EEEEEEEEEEEEEEBPP-----TTHHHHHHHHHHHHHHHHHHHHHHHHHHHHHHHHHHHHHHT--SS-------------------------------------------------

pLDDT: mean 75.86, std 19.85, range [37.81, 98.12]

Sequence (274 aa):
MAASLGSVLSIMTAGEGQCTAGASCEPDWQGRGEGDFIEELNRARQQLFTGRLDYTKPATLHLAVEKPVYFHAQISGRWNAVQKGRASAKVAVGGQVKVALHCSGAATCTPISSKRQLVTGDRRFKEATAWVWEVTPKKAGTARFALTVTSYYEDTETVLYEKPPIIVQAKVKAAPKDEGPFAWFADLYGWVKKMLEELALLAGALAVILGLWAAWKTRNSASAANLPSSTGTSPPASGGSAGQQAQGVQQQQSATATTTTSSATSGNSPSGTA

Foldseek 3Di:
DDDDDDDDDDPPPDPPPDPDPPDPVPPPPVPDDPVVVVVVLVVVLVVFDKKKKKWAAQQPVQAEAQDKDKIKIWIDLDDDDHDPRIDMDIDGEAAKKAKDKAKDDQKGKAWPDDGIDGDHNPPVCPDIDMTMIIIHGHAWDKMKMWIKMFYADHPDPHTSDIDGTDIHMYTYHYHPPPPDVCPVVVVVVVVVVVVVVVVVVVVVVVVVVVVVVVVVVVVVVPPPDDDDDDDDDDDDDDDDDDDDDDDDDDDDDDDDDDDDDDDDDDDDDDDDDD